Protein AF-A0A536JFW9-F1 (afdb_monomer)

Solvent-accessible surface area (backbone atoms only — not comparable to full-atom values): 16152 Å² total; per-residue (Å²): 141,83,87,79,83,79,73,61,64,68,61,55,52,50,52,51,51,51,50,51,54,50,51,52,51,47,61,71,69,44,82,72,84,76,75,68,72,80,69,74,83,78,78,82,68,86,78,85,84,80,80,92,70,79,92,68,66,72,73,49,48,52,31,57,68,47,60,55,71,34,49,63,49,39,33,41,30,68,80,42,79,42,70,70,58,92,69,77,47,60,51,75,51,62,77,64,93,73,63,66,48,51,85,77,63,58,44,64,48,86,63,26,33,25,33,82,71,82,54,68,45,83,40,56,29,62,40,60,45,92,82,44,69,75,81,59,82,70,49,75,50,72,39,53,36,40,41,36,29,58,37,78,39,62,5,50,49,62,37,47,74,54,56,41,31,40,38,42,95,53,92,38,30,33,34,38,74,83,73,35,40,27,33,88,39,56,41,45,54,77,43,58,36,37,37,33,17,43,38,66,58,79,46,71,69,57,50,63,64,52,77,76,76,75,79,62,51,82,69,59,52,56,67,63,61,60,80,54,47,54,75,66,55,53,49,51,53,51,65,58,32,64,85,41,88,48,71,52,51,29,53,50,39,47,50,53,49,47,64,75,74,51,81,92,68,96,81,71,136

Secondary structure (DSSP, 8-state):
--------HHHHHHHHHHHHHHHHHHHHHS----------------------S----TT--SSEEEE-TTS-EEEEETT------SS--EEEEESS----B-----EEETTEEE-----EEEE-SEE-GGGSPPPPTTEEEEEEEEEEE-S-B-SEE-BPSSEEEEE-SSS-EEEETTS-EE-SSPBPTT-EEEEEEEEE---HHHHHH--------TTTTGGG-GGGS-HHHHHHHHHHTTT-SSHHHHHHHHHHHHHHH----S---

Mean predicted aligned error: 13.7 Å

Sequence (269 aa):
MEAGVRVPARALTLMLAAGILGGVGWFVAVPQPTAIPISPLVISLPNFSSFKGDLESPALPLVQLTGDPTGATTSVDLHFRGRLGDAPVMYVRTGAPAYWRGLVFDQYRDGVWTATNHDYREMQPFVPPRFLPPAPPHNLGTFVQTFRVLRPLPGVINAAYPIESLYAPVTALREDAYGTFHTPGPLRPGQTYSVVSYLPDLSPESLRADEGNLSLSDYEREYLDSQALSARGRRLAADITNEATNPFDSVMALTSYLQANYRYTLDLP

Foldseek 3Di:
DDDDDDDPVVVVVVVVVCVVVVVVVCVVPDPDPPPPPPPPPPPPDDDPPDDDDDPDQLCPDCFDFDDDQFLQTFKGAQVRGDDHDPDDFKDKDKPDDAFFDWDDFQDDADRMTGNPFFDKDKAALKDAQVVFDDADPQWPFKMKMKMAGAAKARQWRTDGPPFRIWHFPAGIWMQTPVRTITGPGIDHHGGMIMTMHIHHPPDPVVVVPPPCPCPDDPSNVSSVPCVSPDPVVVVVLCVQCVPPPDPSSSVVSVVVCCVVPDDDDSDDD

Nearest PDB structures (foldseek):
  3qsq-assembly1_A  TM=2.278E-01  e=1.297E-02  Human astrovirus 8
  5w1n-assembly2_B  TM=2.694E-01  e=6.157E-01  Human astrovirus 2
  3ih6-assembly1_E  TM=2.547E-01  e=7.182E+00  Bordetella pertussis
  3ivl-assembly1_B  TM=2.456E-01  e=6.389E+00  Bordetella parapertussis

Radius of gyration: 28.12 Å; Cα contacts (8 Å, |Δi|>4): 380; chains: 1; bounding box: 63×73×88 Å

pLDDT: mean 79.36, std 19.64, range [27.91, 98.5]

Structure (mmCIF, N/CA/C/O backbone):
data_AF-A0A536JFW9-F1
#
_entry.id   AF-A0A536JFW9-F1
#
loop_
_atom_site.group_PDB
_atom_site.id
_atom_site.type_symbol
_atom_site.label_atom_id
_atom_site.label_alt_id
_atom_site.label_comp_id
_atom_site.label_asym_id
_atom_site.label_entity_id
_atom_site.label_seq_id
_atom_site.pdbx_PDB_ins_code
_atom_site.Cartn_x
_atom_site.Cartn_y
_atom_site.Cartn_z
_atom_site.occupancy
_atom_site.B_iso_or_equiv
_atom_site.auth_seq_id
_atom_site.auth_comp_id
_atom_site.auth_asym_id
_atom_site.auth_atom_id
_atom_site.pdbx_PDB_model_num
ATOM 1 N N . MET A 1 1 ? 13.451 41.213 -63.179 1.00 40.19 1 MET A N 1
ATOM 2 C CA . MET A 1 1 ? 14.835 40.704 -63.280 1.00 40.19 1 MET A CA 1
ATOM 3 C C . MET A 1 1 ? 14.995 39.634 -62.214 1.00 40.19 1 MET A C 1
ATOM 5 O O . MET A 1 1 ? 15.185 39.985 -61.061 1.00 40.19 1 MET A O 1
ATOM 9 N N . GLU A 1 2 ? 14.838 38.358 -62.562 1.00 43.78 2 GLU A N 1
ATOM 10 C CA . GLU A 1 2 ? 15.150 37.245 -61.655 1.00 43.78 2 GLU A CA 1
ATOM 11 C C . GLU A 1 2 ? 16.454 36.593 -62.117 1.00 43.78 2 GLU A C 1
ATOM 13 O O . GLU A 1 2 ? 16.549 36.078 -63.231 1.00 43.78 2 GLU A O 1
ATOM 18 N N . ALA A 1 3 ? 17.481 36.669 -61.273 1.00 47.16 3 ALA A N 1
ATOM 19 C CA . ALA A 1 3 ? 18.759 36.010 -61.493 1.00 47.16 3 ALA A CA 1
ATOM 20 C C . ALA A 1 3 ? 18.688 34.588 -60.916 1.00 47.16 3 ALA A C 1
ATOM 22 O O . ALA A 1 3 ? 18.879 34.377 -59.721 1.00 47.16 3 ALA A O 1
ATOM 23 N N . GLY A 1 4 ? 18.392 33.604 -61.767 1.00 52.00 4 GLY A N 1
ATOM 24 C CA . GLY A 1 4 ? 18.453 32.191 -61.398 1.00 52.00 4 GLY A CA 1
ATOM 25 C C . GLY A 1 4 ? 19.903 31.715 -61.298 1.00 52.00 4 GLY A C 1
ATOM 26 O O . GLY A 1 4 ? 20.575 31.539 -62.316 1.00 52.00 4 GLY A O 1
ATOM 27 N N . VAL A 1 5 ? 20.392 31.491 -60.077 1.00 60.56 5 VAL A N 1
ATOM 28 C CA . VAL A 1 5 ? 21.707 30.886 -59.826 1.00 60.56 5 VAL A CA 1
ATOM 29 C C . VAL A 1 5 ? 21.676 29.424 -60.286 1.00 60.56 5 VAL A C 1
ATOM 31 O O . VAL A 1 5 ? 21.077 28.565 -59.643 1.00 60.56 5 VAL A O 1
ATOM 34 N N . ARG A 1 6 ? 22.325 29.120 -61.416 1.00 62.84 6 ARG A N 1
ATOM 35 C CA . ARG A 1 6 ? 22.569 27.738 -61.858 1.00 62.84 6 ARG A CA 1
ATOM 36 C C . ARG A 1 6 ? 23.763 27.173 -61.098 1.00 62.84 6 ARG A C 1
ATOM 38 O O . ARG A 1 6 ? 24.908 27.388 -61.486 1.00 62.84 6 ARG A O 1
ATOM 45 N N . VAL A 1 7 ? 23.498 26.433 -60.027 1.00 63.66 7 VAL A N 1
ATOM 46 C CA . VAL A 1 7 ? 24.537 25.651 -59.349 1.00 63.66 7 VAL A CA 1
ATOM 47 C C . VAL A 1 7 ? 24.866 24.425 -60.215 1.00 63.66 7 VAL A C 1
ATOM 49 O O . VAL A 1 7 ? 23.948 23.709 -60.627 1.00 63.66 7 VAL A O 1
ATOM 52 N N . PRO A 1 8 ? 26.144 24.155 -60.537 1.00 76.81 8 PRO A N 1
ATOM 53 C CA . PRO A 1 8 ? 26.509 23.014 -61.366 1.00 76.81 8 PRO A CA 1
ATOM 54 C C . PRO A 1 8 ? 26.221 21.706 -60.617 1.00 76.81 8 PRO A C 1
ATOM 56 O O . PRO A 1 8 ? 26.913 21.363 -59.660 1.00 76.81 8 PRO A O 1
ATOM 59 N N . ALA A 1 9 ? 25.215 20.955 -61.080 1.00 71.56 9 ALA A N 1
ATOM 60 C CA . ALA A 1 9 ? 24.728 19.726 -60.443 1.00 71.56 9 ALA A CA 1
ATOM 61 C C . ALA A 1 9 ? 25.847 18.722 -60.112 1.00 71.56 9 ALA A C 1
ATOM 63 O O . ALA A 1 9 ? 25.819 18.100 -59.056 1.00 71.56 9 ALA A O 1
ATOM 64 N N . ARG A 1 10 ? 26.877 18.637 -60.968 1.00 72.38 10 ARG A N 1
ATOM 65 C CA . ARG A 1 10 ? 28.051 17.774 -60.761 1.00 72.38 10 ARG A CA 1
ATOM 66 C C . ARG A 1 10 ? 28.866 18.148 -59.521 1.00 72.38 10 ARG A C 1
ATOM 68 O O . ARG A 1 10 ? 29.317 17.256 -58.807 1.00 72.38 10 ARG A O 1
ATOM 75 N N . ALA A 1 11 ? 29.037 19.443 -59.251 1.00 74.06 11 ALA A N 1
ATOM 76 C CA . ALA A 1 11 ? 29.759 19.914 -58.070 1.00 74.06 11 ALA A CA 1
ATOM 77 C C . ALA A 1 11 ? 28.970 19.615 -56.789 1.00 74.06 11 ALA A C 1
ATOM 79 O O . ALA A 1 11 ? 29.550 19.188 -55.795 1.00 74.06 11 ALA A O 1
ATOM 80 N N . LEU A 1 12 ? 27.641 19.755 -56.847 1.00 75.38 12 LEU A N 1
ATOM 81 C CA . LEU A 1 12 ? 26.760 19.444 -55.724 1.00 75.38 12 LEU A CA 1
ATOM 82 C C . LEU A 1 12 ? 26.778 17.945 -55.390 1.00 75.38 12 LEU A C 1
ATOM 84 O O . LEU A 1 12 ? 26.923 17.571 -54.229 1.00 75.38 12 LEU A O 1
ATOM 88 N N . THR A 1 13 ? 26.709 17.080 -56.409 1.00 78.12 13 THR A N 1
ATOM 89 C CA . THR A 1 13 ? 26.803 15.623 -56.222 1.00 78.12 13 THR A CA 1
ATOM 90 C C . THR A 1 13 ? 28.163 15.186 -55.693 1.00 78.12 13 THR A C 1
ATOM 92 O O . THR A 1 13 ? 28.222 14.299 -54.848 1.00 78.12 13 THR A O 1
ATOM 95 N N . LEU A 1 14 ? 29.253 15.816 -56.144 1.00 81.00 14 LEU A N 1
ATOM 96 C CA . LEU A 1 14 ? 30.598 15.514 -55.649 1.00 81.00 14 LEU A CA 1
ATOM 97 C C . LEU A 1 14 ? 30.773 15.940 -54.188 1.00 81.00 14 LEU A C 1
ATOM 99 O O . LEU A 1 14 ? 31.323 15.171 -53.405 1.00 81.00 14 LEU A O 1
ATOM 103 N N . MET A 1 15 ? 30.261 17.112 -53.798 1.00 78.56 15 MET A N 1
ATOM 104 C CA . MET A 1 15 ? 30.288 17.548 -52.398 1.00 78.56 15 MET A CA 1
ATOM 105 C C . MET A 1 15 ? 29.466 16.629 -51.489 1.00 78.56 15 MET A C 1
ATOM 107 O O . MET A 1 15 ? 29.940 16.251 -50.421 1.00 78.56 15 MET A O 1
ATOM 111 N N . LEU A 1 16 ? 28.266 16.225 -51.918 1.00 80.06 16 LEU A N 1
ATOM 112 C CA . LEU A 1 16 ? 27.421 15.295 -51.163 1.00 80.06 16 LEU A CA 1
ATOM 113 C C . LEU A 1 16 ? 28.080 13.922 -51.006 1.00 80.06 16 LEU A C 1
ATOM 115 O O . LEU A 1 16 ? 28.130 13.388 -49.900 1.00 80.06 16 LEU A O 1
ATOM 119 N N . ALA A 1 17 ? 28.632 13.372 -52.089 1.00 83.06 17 ALA A N 1
ATOM 120 C CA . ALA A 1 17 ? 29.323 12.088 -52.047 1.00 83.06 17 ALA A CA 1
ATOM 121 C C . ALA A 1 17 ? 30.563 12.139 -51.140 1.00 83.06 17 ALA A C 1
ATOM 123 O O . ALA A 1 17 ? 30.761 11.240 -50.326 1.00 83.06 17 ALA A O 1
ATOM 124 N N . ALA A 1 18 ? 31.359 13.210 -51.227 1.00 84.31 18 ALA A N 1
ATOM 125 C CA . ALA A 1 18 ? 32.522 13.408 -50.366 1.00 84.31 18 ALA A CA 1
ATOM 126 C C . ALA A 1 18 ? 32.131 13.560 -48.887 1.00 84.31 18 ALA A C 1
ATOM 128 O O . ALA A 1 18 ? 32.786 12.982 -48.023 1.00 84.31 18 ALA A O 1
ATOM 129 N N . GLY A 1 19 ? 31.041 14.277 -48.591 1.00 84.12 19 GLY A N 1
ATOM 130 C CA . GLY A 1 19 ? 30.524 14.429 -47.230 1.00 84.12 19 GLY A CA 1
ATOM 131 C C . GLY A 1 19 ? 30.045 13.108 -46.625 1.00 84.12 19 GLY A C 1
ATOM 132 O O . GLY A 1 19 ? 30.384 12.796 -45.485 1.00 84.12 19 GLY A O 1
ATOM 133 N N . ILE A 1 20 ? 29.319 12.296 -47.398 1.00 84.44 20 ILE A N 1
ATOM 134 C CA . ILE A 1 20 ? 28.833 10.983 -46.945 1.00 84.44 20 ILE A CA 1
ATOM 135 C C . ILE A 1 20 ? 30.004 10.024 -46.722 1.00 84.44 20 ILE A C 1
ATOM 137 O O . ILE A 1 20 ? 30.094 9.401 -45.667 1.00 84.44 20 ILE A O 1
ATOM 141 N N . LEU A 1 21 ? 30.927 9.928 -47.683 1.00 85.25 21 LEU A N 1
ATOM 142 C CA . LEU A 1 21 ? 32.091 9.046 -47.572 1.00 85.25 21 LEU A CA 1
ATOM 143 C C . LEU A 1 21 ? 33.017 9.469 -46.425 1.00 85.25 21 LEU A C 1
ATOM 145 O O . LEU A 1 21 ? 33.498 8.613 -45.684 1.00 85.25 21 LEU A O 1
ATOM 149 N N . GLY A 1 22 ? 33.211 10.775 -46.230 1.00 87.31 22 GLY A N 1
ATOM 150 C CA . GLY A 1 22 ? 33.950 11.317 -45.092 1.00 87.31 22 GLY A CA 1
ATOM 151 C C . GLY A 1 22 ? 33.277 11.007 -43.753 1.00 87.31 22 GLY A C 1
ATOM 152 O O . GLY A 1 22 ? 33.947 10.567 -42.822 1.00 87.31 22 GLY A O 1
ATOM 153 N N . GLY A 1 23 ? 31.951 11.159 -43.668 1.00 81.19 23 GLY A N 1
ATOM 154 C CA . GLY A 1 23 ? 31.176 10.844 -42.465 1.00 81.19 23 GLY A CA 1
ATOM 155 C C . GLY A 1 23 ? 31.212 9.359 -42.099 1.00 81.19 23 GLY A C 1
ATOM 156 O O . GLY A 1 23 ? 31.424 9.017 -40.938 1.00 81.19 23 GLY A O 1
ATOM 157 N N . VAL A 1 24 ? 31.080 8.469 -43.089 1.00 81.56 24 VAL A N 1
ATOM 158 C CA . VAL A 1 24 ? 31.186 7.014 -42.883 1.00 81.56 24 VAL A CA 1
ATOM 159 C C . VAL A 1 24 ? 32.606 6.625 -42.470 1.00 81.56 24 VAL A C 1
ATOM 161 O O . VAL A 1 24 ? 32.776 5.860 -41.524 1.00 81.56 24 VAL A O 1
ATOM 164 N N . GLY A 1 25 ? 33.628 7.186 -43.123 1.00 85.69 25 GLY A N 1
ATOM 165 C CA . GLY A 1 25 ? 35.024 6.956 -42.751 1.00 85.69 25 GLY A CA 1
ATOM 166 C C . GLY A 1 25 ? 35.322 7.391 -41.315 1.00 85.69 25 GLY A C 1
ATOM 167 O O . GLY A 1 25 ? 35.941 6.644 -40.561 1.00 85.69 25 GLY A O 1
ATOM 168 N N . TRP A 1 26 ? 34.814 8.557 -40.906 1.00 82.00 26 TRP A N 1
ATOM 169 C CA . TRP A 1 26 ? 34.948 9.058 -39.538 1.00 82.00 26 TRP A CA 1
ATOM 170 C C . TRP A 1 26 ? 34.219 8.172 -38.521 1.00 82.00 26 TRP A C 1
ATOM 172 O O . TRP A 1 26 ? 34.778 7.854 -37.479 1.00 82.00 26 TRP A O 1
ATOM 182 N N . PHE A 1 27 ? 33.008 7.706 -38.833 1.00 78.19 27 PHE A N 1
ATOM 183 C CA . PHE A 1 27 ? 32.244 6.809 -37.960 1.00 78.19 27 PHE A CA 1
ATOM 184 C C . PHE A 1 27 ? 32.944 5.461 -37.725 1.00 78.19 27 PHE A C 1
ATOM 186 O O . PHE A 1 27 ? 32.873 4.914 -36.626 1.00 78.19 27 PHE A O 1
ATOM 193 N N . VAL A 1 28 ? 33.635 4.933 -38.738 1.00 80.75 28 VAL A N 1
ATOM 194 C CA . VAL A 1 28 ? 34.402 3.682 -38.625 1.00 80.75 28 VAL A CA 1
ATOM 195 C C . VAL A 1 28 ? 35.736 3.895 -37.901 1.00 80.75 28 VAL A C 1
ATOM 197 O O . VAL A 1 28 ? 36.167 3.025 -37.149 1.00 80.75 28 VAL A O 1
ATOM 200 N N . ALA A 1 29 ? 36.396 5.035 -38.121 1.00 82.06 29 ALA A N 1
ATOM 201 C CA . ALA A 1 29 ? 37.710 5.325 -37.547 1.00 82.06 29 ALA A CA 1
ATOM 202 C C . ALA A 1 29 ? 37.650 5.821 -36.093 1.00 82.06 29 ALA A C 1
ATOM 204 O O . ALA A 1 29 ? 38.601 5.612 -35.339 1.00 82.06 29 ALA A O 1
ATOM 205 N N . VAL A 1 30 ? 36.559 6.480 -35.688 1.00 77.88 30 VAL A N 1
ATOM 206 C CA . VAL A 1 30 ? 36.368 6.909 -34.301 1.00 77.88 30 VAL A CA 1
ATOM 207 C C . VAL A 1 30 ? 35.933 5.706 -33.461 1.00 77.88 30 VAL A C 1
ATOM 209 O O . VAL A 1 30 ? 34.921 5.079 -33.783 1.00 77.88 30 VAL A O 1
ATOM 212 N N . PRO A 1 31 ? 36.651 5.388 -32.365 1.00 68.38 31 PRO A N 1
ATOM 213 C CA . PRO A 1 31 ? 36.230 4.363 -31.424 1.00 68.38 31 PRO A CA 1
ATOM 214 C C . PRO A 1 31 ? 34.819 4.683 -30.938 1.00 68.38 31 PRO A C 1
ATOM 216 O O . PRO A 1 31 ? 34.590 5.701 -30.282 1.00 68.38 31 PRO A O 1
ATOM 219 N N . GLN A 1 32 ? 33.862 3.827 -31.286 1.00 70.38 32 GLN A N 1
ATOM 220 C CA . GLN A 1 32 ? 32.503 3.954 -30.784 1.00 70.38 32 GLN A CA 1
ATOM 221 C C . GLN A 1 32 ? 32.560 3.838 -29.256 1.00 70.38 32 GLN A C 1
ATOM 223 O O . GLN A 1 32 ? 33.232 2.927 -28.756 1.00 70.38 32 GLN A O 1
ATOM 228 N N . PRO A 1 33 ? 31.893 4.725 -28.497 1.00 52.88 33 PRO A N 1
ATOM 229 C CA . PRO A 1 33 ? 31.773 4.549 -27.064 1.00 52.88 33 PRO A CA 1
ATOM 230 C C . PRO A 1 33 ? 31.043 3.230 -26.828 1.00 52.88 33 PRO A C 1
ATOM 232 O O . PRO A 1 33 ? 29.826 3.123 -26.973 1.00 52.88 33 PRO A O 1
ATOM 235 N N . THR A 1 34 ? 31.805 2.199 -26.474 1.00 54.19 34 THR A N 1
ATOM 236 C CA . THR A 1 34 ? 31.256 1.015 -25.838 1.00 54.19 34 THR A CA 1
ATOM 237 C C . THR A 1 34 ? 30.831 1.489 -24.462 1.00 54.19 34 THR A C 1
ATOM 239 O O . THR A 1 34 ? 31.603 1.507 -23.508 1.00 54.19 34 THR A O 1
ATOM 242 N N . ALA A 1 35 ? 29.591 1.963 -24.363 1.00 42.00 35 ALA A N 1
ATOM 243 C CA . ALA A 1 35 ? 28.912 1.984 -23.089 1.00 42.00 35 ALA A CA 1
ATOM 244 C C . ALA A 1 35 ? 28.832 0.518 -22.664 1.00 42.00 35 ALA A C 1
ATOM 246 O O . ALA A 1 35 ? 27.893 -0.190 -23.008 1.00 42.00 35 ALA A O 1
ATOM 247 N N . ILE A 1 36 ? 29.874 0.029 -21.992 1.00 47.94 36 ILE A N 1
ATOM 248 C CA . ILE A 1 36 ? 29.749 -1.124 -21.124 1.00 47.94 36 ILE A CA 1
ATOM 249 C C . ILE A 1 36 ? 28.716 -0.639 -20.111 1.00 47.94 36 ILE A C 1
ATOM 251 O O . ILE A 1 36 ? 29.032 0.289 -19.358 1.00 47.94 36 ILE A O 1
ATOM 255 N N . PRO A 1 37 ? 27.466 -1.141 -20.129 1.00 42.44 37 PRO A N 1
ATOM 256 C CA . PRO A 1 37 ? 26.552 -0.814 -19.056 1.00 42.44 37 PRO A CA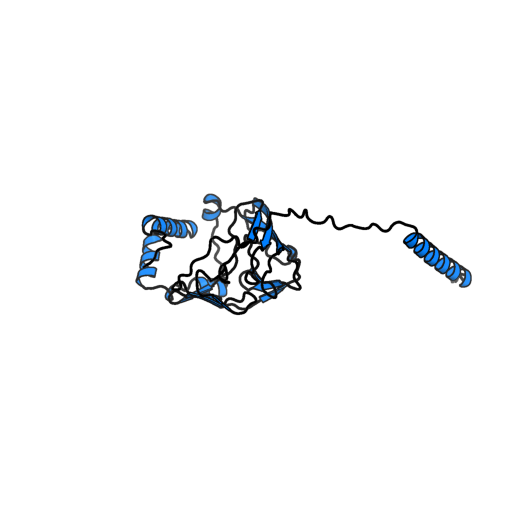 1
ATOM 257 C C . PRO A 1 37 ? 27.291 -1.210 -17.787 1.00 42.44 37 PRO A C 1
ATOM 259 O O . PRO A 1 37 ? 27.736 -2.356 -17.668 1.00 42.44 37 PRO A O 1
ATOM 262 N N . ILE A 1 38 ? 27.521 -0.238 -16.902 1.00 41.91 38 ILE A N 1
ATOM 263 C CA . ILE A 1 38 ? 28.103 -0.487 -15.589 1.00 41.91 38 ILE A CA 1
ATOM 264 C C . ILE A 1 38 ? 27.191 -1.549 -14.992 1.00 41.91 38 ILE A C 1
ATOM 266 O O . ILE A 1 38 ? 26.035 -1.272 -14.669 1.00 41.91 38 ILE A O 1
ATOM 270 N N . SER A 1 39 ? 27.661 -2.796 -14.997 1.00 37.38 39 SER A N 1
ATOM 271 C CA . SER A 1 39 ? 26.859 -3.910 -14.525 1.00 37.38 39 SER A CA 1
ATOM 272 C C . SER A 1 39 ? 26.519 -3.574 -13.079 1.00 37.38 39 SER A C 1
ATOM 274 O O . SER A 1 39 ? 27.430 -3.183 -12.339 1.00 37.38 39 SER A O 1
ATOM 276 N N . PRO A 1 40 ? 25.241 -3.639 -12.667 1.00 38.50 40 PRO A N 1
ATOM 277 C CA . PRO A 1 40 ? 24.913 -3.408 -11.273 1.00 38.50 40 PRO A CA 1
ATOM 278 C C . PRO A 1 40 ? 25.777 -4.364 -10.459 1.00 38.50 40 PRO A C 1
ATOM 280 O O . PRO A 1 40 ? 25.861 -5.543 -10.799 1.00 38.50 40 PRO A O 1
ATOM 283 N N . LEU A 1 41 ? 26.472 -3.835 -9.451 1.00 36.19 41 LEU A N 1
ATOM 284 C CA . LEU A 1 41 ? 27.317 -4.591 -8.533 1.00 36.19 41 LEU A CA 1
ATOM 285 C C . LEU A 1 41 ? 26.611 -5.904 -8.153 1.00 36.19 41 LEU A C 1
ATOM 287 O O . LEU A 1 41 ? 25.666 -5.903 -7.362 1.00 36.19 41 LEU A O 1
ATOM 291 N N . VAL A 1 42 ? 27.046 -7.019 -8.745 1.00 33.66 42 VAL A N 1
ATOM 292 C CA . VAL A 1 42 ? 26.522 -8.345 -8.422 1.00 33.66 42 VAL A CA 1
ATOM 293 C C . VAL A 1 42 ? 27.206 -8.764 -7.133 1.00 33.66 42 VAL A C 1
ATOM 295 O O . VAL A 1 42 ? 28.290 -9.342 -7.138 1.00 33.66 42 VAL A O 1
ATOM 298 N N . ILE A 1 43 ? 26.581 -8.438 -6.004 1.00 37.84 43 ILE A N 1
ATOM 299 C CA . ILE A 1 43 ? 26.941 -9.050 -4.729 1.00 37.84 43 ILE A CA 1
ATOM 300 C C . ILE A 1 43 ? 26.454 -10.498 -4.805 1.00 37.84 43 ILE A C 1
ATOM 302 O O . ILE A 1 43 ? 25.270 -10.787 -4.634 1.00 37.84 43 ILE A O 1
ATOM 306 N N . SER A 1 44 ? 27.371 -11.408 -5.122 1.00 30.88 44 SER A N 1
ATOM 307 C CA . SER A 1 44 ? 27.167 -12.844 -4.962 1.00 30.88 44 SER A CA 1
ATOM 308 C C . SER A 1 44 ? 27.073 -13.131 -3.461 1.00 30.88 44 SER A C 1
ATOM 310 O O . SER A 1 44 ? 28.090 -13.260 -2.778 1.00 30.88 44 SER A O 1
ATOM 312 N N . LEU A 1 45 ? 25.851 -13.191 -2.934 1.00 34.91 45 LEU A N 1
ATOM 313 C CA . LEU A 1 45 ? 25.600 -13.772 -1.620 1.00 34.91 45 LEU A CA 1
ATOM 314 C C . LEU A 1 45 ? 25.743 -15.301 -1.729 1.00 34.91 45 LEU A C 1
ATOM 316 O O . LEU A 1 45 ? 25.341 -15.868 -2.749 1.00 34.91 45 LEU A O 1
ATOM 320 N N . PRO A 1 46 ? 26.324 -15.972 -0.720 1.00 30.70 46 PRO A N 1
ATOM 321 C CA . PRO A 1 46 ? 26.540 -17.412 -0.751 1.00 30.70 46 PRO A CA 1
ATOM 322 C C . PRO A 1 46 ? 25.220 -18.153 -0.987 1.00 30.70 46 PRO A C 1
ATOM 324 O O . PRO A 1 46 ? 24.221 -17.933 -0.304 1.00 30.70 46 PRO A O 1
ATOM 327 N N . ASN A 1 47 ? 25.229 -19.024 -1.994 1.00 33.47 47 ASN A N 1
ATOM 328 C CA . ASN A 1 47 ? 24.087 -19.834 -2.377 1.00 33.47 47 ASN A CA 1
ATOM 329 C C . ASN A 1 47 ? 23.971 -20.996 -1.379 1.00 33.47 47 ASN A C 1
ATOM 331 O O . ASN A 1 47 ? 24.751 -21.946 -1.436 1.00 33.47 47 ASN A O 1
ATOM 335 N N . PHE A 1 48 ? 23.026 -20.928 -0.442 1.00 35.12 48 PHE A N 1
ATOM 336 C CA . PHE A 1 48 ? 22.728 -22.041 0.463 1.00 35.12 48 PHE A CA 1
ATOM 337 C C . PHE A 1 48 ? 21.874 -23.089 -0.265 1.00 35.12 48 PHE A C 1
ATOM 339 O O . PHE A 1 48 ? 20.688 -23.257 0.007 1.00 35.12 48 PHE A O 1
ATOM 346 N N . SER A 1 49 ? 22.460 -23.793 -1.235 1.00 42.34 49 SER A N 1
ATOM 347 C CA . SER A 1 49 ? 21.810 -24.922 -1.904 1.00 42.34 49 SER A CA 1
ATOM 348 C C . SER A 1 49 ? 22.138 -26.224 -1.174 1.00 42.34 49 SER A C 1
ATOM 350 O O . SER A 1 49 ? 23.045 -26.960 -1.553 1.00 42.34 49 SER A O 1
ATOM 352 N N . SER A 1 50 ? 21.396 -26.498 -0.105 1.00 36.75 50 SER A N 1
ATOM 353 C CA . SER A 1 50 ? 21.298 -27.829 0.498 1.00 36.75 50 SER A CA 1
ATOM 354 C C . SER A 1 50 ? 19.983 -27.923 1.271 1.00 36.75 50 SER A C 1
ATOM 356 O O . SER A 1 50 ? 19.965 -27.855 2.498 1.00 36.75 50 SER A O 1
ATOM 358 N N . PHE A 1 51 ? 18.870 -28.069 0.552 1.00 38.81 51 PHE A N 1
ATOM 359 C CA . PHE A 1 51 ? 17.594 -28.452 1.150 1.00 38.81 51 PHE A CA 1
ATOM 360 C C . PHE A 1 51 ? 17.149 -29.787 0.549 1.00 38.81 51 PHE A C 1
ATOM 362 O O . PHE A 1 51 ? 16.881 -29.886 -0.646 1.00 38.81 51 PHE A O 1
ATOM 369 N N . LYS A 1 52 ? 17.139 -30.824 1.391 1.00 36.25 52 LYS A N 1
ATOM 370 C CA . LYS A 1 52 ? 16.450 -32.096 1.162 1.00 36.25 52 LYS A CA 1
ATOM 371 C C . LYS A 1 52 ? 15.154 -32.031 1.967 1.00 36.25 52 LYS A C 1
ATOM 373 O O . LYS A 1 52 ? 15.179 -32.254 3.171 1.00 36.25 52 LYS A O 1
ATOM 378 N N . GLY A 1 53 ? 14.065 -31.685 1.304 1.00 30.09 53 GLY A N 1
ATOM 379 C CA . GLY A 1 53 ? 12.717 -31.627 1.858 1.00 30.09 53 GLY A CA 1
ATOM 380 C C . GLY A 1 53 ? 11.758 -31.306 0.721 1.00 30.09 53 GLY A C 1
ATOM 381 O O . GLY A 1 53 ? 12.151 -30.612 -0.220 1.00 30.09 53 GLY A O 1
ATOM 382 N N . ASP A 1 54 ? 10.562 -31.885 0.761 1.00 27.91 54 ASP A N 1
ATOM 383 C CA . ASP A 1 54 ? 9.554 -31.764 -0.289 1.00 27.91 54 ASP A CA 1
ATOM 384 C C . ASP A 1 54 ? 9.282 -30.301 -0.678 1.00 27.91 54 ASP A C 1
ATOM 386 O O . ASP A 1 54 ? 9.456 -29.375 0.116 1.00 27.91 54 ASP A O 1
ATOM 390 N N . LEU A 1 55 ? 8.900 -30.099 -1.943 1.00 29.78 55 LEU A N 1
ATOM 391 C CA . LEU A 1 55 ? 8.539 -28.811 -2.543 1.00 29.78 55 LEU A CA 1
ATOM 392 C C . LEU A 1 55 ? 7.303 -28.213 -1.849 1.00 29.78 55 LEU A C 1
ATOM 394 O O . LEU A 1 55 ? 6.204 -28.218 -2.395 1.00 29.78 55 LEU A O 1
ATOM 398 N N . GLU A 1 56 ? 7.478 -27.652 -0.658 1.00 30.84 56 GLU A N 1
ATOM 399 C CA . GLU A 1 56 ? 6.510 -26.728 -0.084 1.00 30.84 56 GLU A CA 1
ATOM 400 C C . GLU A 1 56 ? 6.704 -25.353 -0.731 1.00 30.84 56 GLU A C 1
ATOM 402 O O . GLU A 1 56 ? 7.786 -24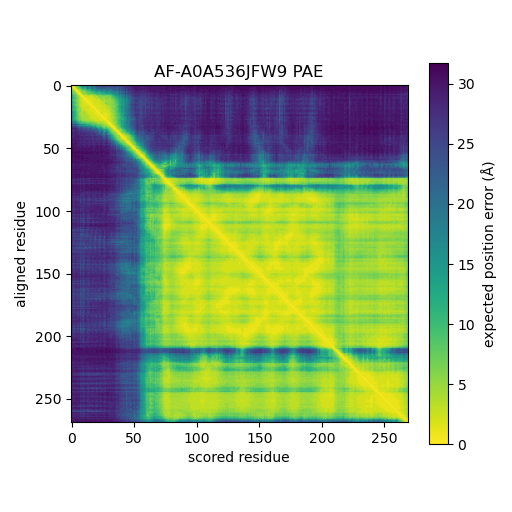.749 -0.705 1.00 30.84 56 GLU A O 1
ATOM 407 N N . SER A 1 57 ? 5.637 -24.861 -1.367 1.00 34.44 57 SER A N 1
ATOM 408 C CA . SER A 1 57 ? 5.571 -23.482 -1.835 1.00 34.44 57 SER A CA 1
ATOM 409 C C . SER A 1 57 ? 5.740 -22.570 -0.613 1.00 34.44 57 SER A C 1
ATOM 411 O O . SER A 1 57 ? 4.898 -22.607 0.282 1.00 34.44 57 SER A O 1
ATOM 413 N N . PRO A 1 58 ? 6.792 -21.735 -0.537 1.00 34.38 58 PRO A N 1
ATOM 414 C CA . PRO A 1 58 ? 7.062 -20.886 0.631 1.00 34.38 58 PRO A CA 1
ATOM 415 C C . PRO A 1 58 ? 6.006 -19.783 0.819 1.00 34.38 58 PRO A C 1
ATOM 417 O O . PRO A 1 58 ? 6.076 -19.016 1.772 1.00 34.38 58 PRO A O 1
ATOM 420 N N . ALA A 1 59 ? 5.051 -19.694 -0.110 1.00 36.22 59 ALA A N 1
ATOM 421 C CA . ALA A 1 59 ? 3.945 -18.756 -0.135 1.00 36.22 59 ALA A CA 1
ATOM 422 C C . ALA A 1 59 ? 2.595 -19.495 -0.221 1.00 36.22 59 ALA A C 1
ATOM 424 O O . ALA A 1 59 ? 1.709 -19.075 -0.964 1.00 36.22 59 ALA A O 1
ATOM 425 N N . LEU A 1 60 ? 2.425 -20.613 0.501 1.00 39.03 60 LEU A N 1
ATOM 426 C CA . LEU A 1 60 ? 1.069 -21.050 0.845 1.00 39.03 60 LEU A CA 1
ATOM 427 C C . LEU A 1 60 ? 0.439 -19.921 1.665 1.00 39.03 60 LEU A C 1
ATOM 429 O O . LEU A 1 60 ? 1.027 -19.488 2.660 1.00 39.03 60 LEU A O 1
ATOM 433 N N . PRO A 1 61 ? -0.673 -19.346 1.201 1.00 45.25 61 PRO A N 1
ATOM 434 C CA . PRO A 1 61 ? -1.015 -18.018 1.645 1.00 45.25 61 PRO A CA 1
ATOM 435 C C . PRO A 1 61 ? -1.566 -18.092 3.073 1.00 45.25 61 PRO A C 1
ATOM 437 O O . PRO A 1 61 ? -2.295 -19.016 3.430 1.00 45.25 61 PRO A O 1
ATOM 440 N N . LEU A 1 62 ? -1.208 -17.104 3.903 1.00 41.84 62 LEU A N 1
ATOM 441 C CA . LEU A 1 62 ? -1.769 -16.898 5.250 1.00 41.84 62 LEU A CA 1
ATOM 442 C C . LEU A 1 62 ? -3.312 -16.924 5.227 1.00 41.84 62 LEU A C 1
ATOM 444 O O . LEU A 1 62 ? -3.946 -17.234 6.228 1.00 41.84 62 LEU A O 1
ATOM 448 N N . VAL A 1 63 ? -3.877 -16.638 4.053 1.00 45.69 63 VAL A N 1
ATOM 449 C CA . VAL A 1 63 ? -5.289 -16.570 3.713 1.00 45.69 63 VAL A CA 1
ATOM 450 C C . VAL A 1 63 ? -5.517 -17.218 2.340 1.00 45.69 63 VAL A C 1
ATOM 452 O O . VAL A 1 63 ? -4.690 -17.036 1.462 1.00 45.69 63 VAL A O 1
ATOM 455 N N . GLN A 1 64 ? -6.632 -17.905 2.084 1.00 46.53 64 GLN A N 1
ATOM 456 C CA . GLN A 1 64 ? -6.954 -18.374 0.733 1.00 46.53 64 GLN A CA 1
ATOM 457 C C . GLN A 1 64 ? -7.133 -17.186 -0.229 1.00 46.53 64 GLN A C 1
ATOM 459 O O . GLN A 1 64 ? -8.112 -16.447 -0.144 1.00 46.53 64 GLN A O 1
ATOM 464 N N . LEU A 1 65 ? -6.174 -17.023 -1.145 1.00 50.25 65 LEU A N 1
ATOM 465 C CA . LEU A 1 65 ? -6.255 -16.094 -2.269 1.00 50.25 65 LEU A CA 1
ATOM 466 C C . LEU A 1 65 ? -6.830 -16.840 -3.473 1.00 50.25 65 LEU A C 1
ATOM 468 O O . LEU A 1 65 ? -6.273 -17.856 -3.892 1.00 50.25 65 LEU A O 1
ATOM 472 N N . THR A 1 66 ? -7.927 -16.340 -4.037 1.00 48.06 66 THR A N 1
ATOM 473 C CA . THR A 1 66 ? -8.479 -16.851 -5.304 1.00 48.06 66 THR A CA 1
ATOM 474 C C . THR A 1 66 ? -8.162 -15.843 -6.402 1.00 48.06 66 THR A C 1
ATOM 476 O O . THR A 1 66 ? -8.341 -14.653 -6.178 1.00 48.06 66 THR A O 1
ATOM 479 N N . GLY A 1 67 ? -7.642 -16.275 -7.554 1.00 51.34 67 GLY A N 1
ATOM 480 C CA . GLY A 1 67 ? -7.261 -15.371 -8.646 1.00 51.34 67 GLY A CA 1
ATOM 481 C C . GLY A 1 67 ? -6.402 -16.035 -9.715 1.00 51.34 67 GLY A C 1
ATOM 482 O O . GLY A 1 67 ? -5.976 -17.183 -9.563 1.00 51.34 67 GLY A O 1
ATOM 483 N N . ASP A 1 68 ? -6.157 -15.317 -10.809 1.00 52.78 68 ASP A N 1
ATOM 484 C CA . ASP A 1 68 ? -5.296 -15.796 -11.888 1.00 52.78 68 ASP A CA 1
ATOM 485 C C . ASP A 1 68 ? -3.788 -15.659 -11.537 1.00 52.78 68 ASP A C 1
ATOM 487 O O . ASP A 1 68 ? -3.410 -14.955 -10.593 1.00 52.78 68 ASP A O 1
ATOM 491 N N . PRO A 1 69 ? -2.877 -16.315 -12.285 1.00 44.81 69 PRO A N 1
ATOM 492 C CA . PRO A 1 69 ? -1.432 -16.249 -12.037 1.00 44.81 69 PRO A CA 1
ATOM 493 C C . PRO A 1 69 ? -0.806 -14.853 -12.196 1.00 44.81 69 PRO A C 1
ATOM 495 O O . PRO A 1 69 ? 0.388 -14.696 -11.925 1.00 44.81 69 PRO A O 1
ATOM 498 N N . THR A 1 70 ? -1.566 -13.862 -12.674 1.00 49.91 70 THR A N 1
ATOM 499 C CA . THR A 1 70 ? -1.096 -12.485 -12.872 1.00 49.91 70 THR A CA 1
ATOM 500 C C . THR A 1 70 ? -1.198 -11.648 -11.601 1.00 49.91 70 THR A C 1
ATOM 502 O O . THR A 1 70 ? -0.610 -10.576 -11.547 1.00 49.91 70 THR A O 1
ATOM 505 N N . GLY A 1 71 ? -1.847 -12.165 -10.550 1.00 48.44 71 GLY A N 1
ATOM 506 C CA . GLY A 1 71 ? -2.050 -11.425 -9.305 1.00 48.44 71 GLY A CA 1
ATOM 507 C C . GLY A 1 71 ? -3.367 -10.652 -9.263 1.00 48.44 71 GLY A C 1
ATOM 508 O O . GLY A 1 71 ? -3.585 -9.925 -8.298 1.00 48.44 71 GLY A O 1
ATOM 509 N N . ALA A 1 72 ? -4.272 -10.868 -10.229 1.00 51.81 72 ALA A N 1
ATOM 510 C CA . ALA A 1 72 ? -5.669 -10.436 -10.164 1.00 51.81 72 ALA A CA 1
ATOM 511 C C . ALA A 1 72 ? -6.438 -11.286 -9.132 1.00 51.81 72 ALA A C 1
ATOM 513 O O . ALA A 1 72 ? -7.342 -12.060 -9.452 1.00 51.81 72 ALA A O 1
ATOM 514 N N . THR A 1 73 ? -5.993 -11.224 -7.877 1.00 57.25 73 THR A N 1
ATOM 515 C CA . THR A 1 73 ? -6.637 -11.874 -6.742 1.00 57.25 73 THR A CA 1
ATOM 516 C C . THR A 1 73 ? -7.981 -11.219 -6.498 1.00 57.25 73 THR A C 1
ATOM 518 O O . THR A 1 73 ? -8.054 -10.010 -6.307 1.00 57.25 73 THR A O 1
ATOM 521 N N . THR A 1 74 ? -9.037 -12.017 -6.471 1.00 71.50 74 THR A N 1
ATOM 522 C CA . THR A 1 74 ? -10.402 -11.538 -6.293 1.00 71.50 74 THR A CA 1
ATOM 523 C C . THR A 1 74 ? -10.807 -11.502 -4.827 1.00 71.50 74 THR A C 1
ATOM 525 O O . THR A 1 74 ? -11.693 -10.732 -4.493 1.00 71.50 74 THR A O 1
ATOM 528 N N . SER A 1 75 ? -10.191 -12.289 -3.932 1.00 77.50 75 SER A N 1
ATOM 529 C CA . SER A 1 75 ? -10.575 -12.302 -2.511 1.00 77.50 75 SER A CA 1
ATOM 530 C C . SER A 1 75 ? -9.520 -12.860 -1.550 1.00 77.50 75 SER A C 1
ATOM 532 O O . SER A 1 75 ? -8.586 -13.550 -1.961 1.00 77.50 75 SER A O 1
ATOM 534 N N . VAL A 1 76 ? -9.699 -12.553 -0.262 1.00 80.88 76 VAL A N 1
ATOM 535 C CA . VAL A 1 76 ? -8.896 -12.972 0.890 1.00 80.88 76 VAL A CA 1
ATOM 536 C C . VAL A 1 76 ? -9.860 -13.374 2.032 1.00 80.88 76 VAL A C 1
ATOM 538 O O . VAL A 1 76 ? -10.552 -12.540 2.615 1.00 80.88 76 VAL A O 1
ATOM 541 N N . ASP A 1 77 ? -9.964 -14.677 2.317 1.00 81.31 77 ASP A N 1
ATOM 542 C CA . ASP A 1 77 ? -10.804 -15.241 3.393 1.00 81.31 77 ASP A CA 1
ATOM 543 C C . ASP A 1 77 ? -10.091 -15.311 4.759 1.00 81.31 77 ASP A C 1
ATOM 545 O O . ASP A 1 77 ? -9.244 -16.172 5.009 1.00 81.31 77 ASP A O 1
ATOM 549 N N . LEU A 1 78 ? -10.478 -14.445 5.694 1.00 79.31 78 LEU A N 1
ATOM 550 C CA . LEU A 1 78 ? -9.859 -14.364 7.017 1.00 79.31 78 LEU A CA 1
ATOM 551 C C . LEU A 1 78 ? -10.141 -15.578 7.917 1.00 79.31 78 LEU A C 1
ATOM 553 O O . LEU A 1 78 ? -9.545 -15.669 8.994 1.00 79.31 78 LEU A O 1
ATOM 557 N N . HIS A 1 79 ? -11.025 -16.500 7.526 1.00 76.56 79 HIS A N 1
ATOM 558 C CA . HIS A 1 79 ? -11.198 -17.777 8.218 1.00 76.56 79 HIS A CA 1
ATOM 559 C C . HIS A 1 79 ? -10.061 -18.750 7.927 1.00 76.56 79 HIS A C 1
ATOM 561 O O . HIS A 1 79 ? -9.749 -19.587 8.776 1.00 76.56 79 HIS A O 1
ATOM 567 N N . PHE A 1 80 ? -9.430 -18.641 6.755 1.00 69.00 80 PHE A N 1
ATOM 568 C CA . PHE A 1 80 ? -8.287 -19.470 6.415 1.00 69.00 80 PHE A CA 1
ATOM 569 C C . PHE A 1 80 ? -7.061 -19.023 7.214 1.00 69.00 80 PHE A C 1
ATOM 571 O O . PHE A 1 80 ? -6.762 -17.834 7.323 1.00 69.00 80 PHE A O 1
ATOM 578 N N . ARG A 1 81 ? -6.353 -19.997 7.791 1.00 65.38 81 ARG A N 1
ATOM 579 C CA . ARG A 1 81 ? -5.207 -19.781 8.681 1.00 65.38 81 ARG A CA 1
ATOM 580 C C . ARG A 1 81 ? -3.995 -20.531 8.140 1.00 65.38 81 ARG A C 1
ATOM 582 O O . ARG A 1 81 ? -3.661 -21.619 8.604 1.00 65.38 81 ARG A O 1
ATOM 589 N N . GLY A 1 82 ? -3.357 -19.966 7.122 1.00 62.41 82 GLY A N 1
ATOM 590 C CA . GLY A 1 82 ? -2.081 -20.481 6.630 1.00 62.41 82 GLY A CA 1
ATOM 591 C C . GLY A 1 82 ? -0.950 -20.236 7.631 1.00 62.41 82 GLY A C 1
ATOM 592 O O . GLY A 1 82 ? -1.064 -19.415 8.540 1.00 62.41 82 GLY A O 1
ATOM 593 N N . ARG A 1 83 ? 0.177 -20.923 7.450 1.00 64.69 83 ARG A N 1
ATOM 594 C CA . ARG A 1 83 ? 1.440 -20.593 8.120 1.00 64.69 83 ARG A CA 1
ATOM 595 C C . ARG A 1 83 ? 2.466 -20.248 7.055 1.00 64.69 83 ARG A C 1
ATOM 597 O O . ARG A 1 83 ? 2.666 -21.018 6.120 1.00 64.69 83 ARG A O 1
ATOM 604 N N . LEU A 1 84 ? 3.092 -19.086 7.197 1.00 67.50 84 LEU A N 1
ATOM 605 C CA . LEU A 1 84 ? 4.241 -18.719 6.378 1.00 67.50 84 LEU A CA 1
ATOM 606 C C . LEU A 1 84 ? 5.480 -19.424 6.936 1.00 67.50 84 LEU A C 1
ATOM 608 O O . LEU A 1 84 ? 5.614 -19.574 8.149 1.00 67.50 84 LEU A O 1
ATOM 612 N N . GLY A 1 85 ? 6.372 -19.863 6.052 1.00 72.81 85 GLY A N 1
ATOM 613 C CA . GLY A 1 85 ? 7.684 -20.357 6.459 1.00 72.81 85 GLY A CA 1
ATOM 614 C C . GLY A 1 85 ? 8.670 -19.211 6.700 1.00 72.81 85 GLY A C 1
ATOM 615 O O . GLY A 1 85 ? 8.486 -18.104 6.201 1.00 72.81 85 GLY A O 1
ATOM 616 N N . ASP A 1 86 ? 9.779 -19.508 7.374 1.00 83.25 86 ASP A N 1
ATOM 617 C CA . ASP A 1 86 ? 10.852 -18.536 7.650 1.00 83.25 86 ASP A CA 1
ATOM 618 C C . ASP A 1 86 ? 11.818 -18.338 6.466 1.00 83.25 86 ASP A C 1
ATOM 620 O O . ASP A 1 86 ? 12.858 -17.683 6.573 1.00 83.25 86 ASP A O 1
ATOM 624 N N . ALA A 1 87 ? 11.514 -18.943 5.314 1.00 86.25 87 ALA A N 1
ATOM 625 C CA . ALA A 1 87 ? 12.365 -18.856 4.140 1.00 86.25 87 ALA A CA 1
ATOM 626 C C . ALA A 1 87 ? 12.323 -17.433 3.554 1.00 86.25 87 ALA A C 1
ATOM 628 O O . ALA A 1 87 ? 11.241 -16.925 3.251 1.00 86.25 87 ALA A O 1
ATOM 629 N N . PRO A 1 88 ? 13.478 -16.793 3.306 1.00 89.88 88 PRO A N 1
ATOM 630 C CA . PRO A 1 88 ? 13.496 -15.455 2.737 1.00 89.88 88 PRO A CA 1
ATOM 631 C C . PRO A 1 88 ? 12.919 -15.474 1.313 1.00 89.88 88 PRO A C 1
ATOM 633 O O . PRO A 1 88 ? 13.365 -16.237 0.451 1.00 89.88 88 PRO A O 1
ATOM 636 N N . VAL A 1 89 ? 11.926 -14.618 1.061 1.00 88.69 89 VAL A N 1
ATOM 637 C CA . VAL A 1 89 ? 11.240 -14.513 -0.242 1.00 88.69 89 VAL A CA 1
ATOM 638 C C . VAL A 1 89 ? 11.770 -13.370 -1.110 1.00 88.69 89 VAL A C 1
ATOM 640 O O . VAL A 1 89 ? 11.766 -13.474 -2.338 1.00 88.69 89 VAL A O 1
ATOM 643 N N . MET A 1 90 ? 12.289 -12.307 -0.490 1.00 93.12 90 MET A N 1
ATOM 644 C CA . MET A 1 90 ? 12.901 -11.163 -1.167 1.00 93.12 90 MET A CA 1
ATOM 645 C C . MET A 1 90 ? 13.906 -10.439 -0.263 1.00 93.12 90 MET A C 1
ATOM 647 O O . MET A 1 90 ? 13.776 -10.465 0.959 1.00 93.12 90 MET A O 1
ATOM 651 N N . TYR A 1 91 ? 14.871 -9.747 -0.868 1.00 96.12 91 TYR A N 1
ATOM 652 C CA . TYR A 1 91 ? 15.663 -8.707 -0.207 1.00 96.12 91 TYR A CA 1
ATOM 653 C C . TYR A 1 91 ? 15.193 -7.332 -0.663 1.00 96.12 91 TYR A C 1
ATOM 655 O O . TYR A 1 91 ? 14.974 -7.121 -1.856 1.00 96.12 91 TYR A O 1
ATOM 663 N N . VAL A 1 92 ? 15.098 -6.387 0.270 1.00 96.56 92 VAL A N 1
ATOM 664 C CA . VAL A 1 92 ? 14.713 -5.005 -0.024 1.00 96.56 92 VAL A CA 1
ATOM 665 C C . VAL A 1 92 ? 15.800 -4.068 0.475 1.00 96.56 92 VAL A C 1
ATOM 667 O O . VAL A 1 92 ? 16.146 -4.074 1.655 1.00 96.56 92 VAL A O 1
ATOM 670 N N . ARG A 1 93 ? 16.344 -3.252 -0.428 1.00 97.62 93 ARG A N 1
ATOM 671 C CA . ARG A 1 93 ? 17.194 -2.114 -0.072 1.00 97.62 93 ARG A CA 1
ATOM 672 C C . ARG A 1 93 ? 16.346 -0.854 -0.147 1.00 97.62 93 ARG A C 1
ATOM 674 O O . ARG A 1 93 ? 15.853 -0.536 -1.224 1.00 97.62 93 ARG A O 1
ATOM 681 N N . THR A 1 94 ? 16.199 -0.151 0.969 1.00 96.94 94 THR A N 1
ATOM 682 C CA . THR A 1 94 ? 15.371 1.058 1.076 1.00 96.94 94 THR A CA 1
ATOM 683 C C . THR A 1 94 ? 16.105 2.170 1.819 1.00 96.94 94 THR A C 1
ATOM 685 O O . THR A 1 94 ? 16.951 1.891 2.670 1.00 96.94 94 THR A O 1
ATOM 688 N N . GLY A 1 95 ? 15.793 3.423 1.481 1.00 90.56 95 GLY A N 1
ATOM 689 C CA . GLY A 1 95 ? 16.272 4.611 2.197 1.00 90.56 95 GLY A CA 1
ATOM 690 C C . GLY A 1 95 ? 15.424 5.009 3.411 1.00 90.56 95 GLY A C 1
ATOM 691 O O . GLY A 1 95 ? 15.897 5.782 4.236 1.00 90.56 95 GLY A O 1
ATOM 692 N N . ALA A 1 96 ? 14.202 4.482 3.533 1.00 91.50 96 ALA A N 1
ATOM 693 C CA . ALA A 1 96 ? 13.273 4.794 4.619 1.00 91.50 96 ALA A CA 1
ATOM 694 C C . ALA A 1 96 ? 12.437 3.559 5.013 1.00 91.50 96 ALA A C 1
ATOM 696 O O . ALA A 1 96 ? 12.224 2.671 4.173 1.00 91.50 96 ALA A O 1
ATOM 697 N N . PRO A 1 97 ? 11.969 3.469 6.272 1.00 88.38 97 PRO A N 1
ATOM 698 C CA . PRO A 1 97 ? 11.005 2.452 6.675 1.00 88.38 97 PRO A CA 1
ATOM 699 C C . PRO A 1 97 ? 9.657 2.698 5.988 1.00 88.38 97 PRO A C 1
ATOM 701 O O . PRO A 1 97 ? 9.197 3.834 5.907 1.00 88.38 97 PRO A O 1
ATOM 704 N N . ALA A 1 98 ? 9.020 1.631 5.509 1.00 90.25 98 ALA A N 1
ATOM 705 C CA . ALA A 1 98 ? 7.704 1.702 4.888 1.00 90.25 98 ALA A CA 1
ATOM 706 C C . ALA A 1 98 ? 6.995 0.342 4.909 1.00 90.25 98 ALA A C 1
ATOM 708 O O . ALA A 1 98 ? 7.630 -0.705 5.059 1.00 90.25 98 ALA A O 1
ATOM 709 N N . TYR A 1 99 ? 5.678 0.370 4.715 1.00 91.31 99 TYR A N 1
ATOM 710 C CA . TYR A 1 99 ? 4.888 -0.823 4.425 1.00 91.31 99 TYR A CA 1
ATOM 711 C C . TYR A 1 99 ? 4.961 -1.145 2.931 1.00 91.31 99 TYR A C 1
ATOM 713 O O . TYR A 1 99 ? 4.730 -0.275 2.093 1.00 91.31 99 TYR A O 1
ATOM 721 N N . TRP A 1 100 ? 5.251 -2.402 2.596 1.00 92.94 100 TRP A N 1
ATOM 722 C CA . TRP A 1 100 ? 5.250 -2.884 1.214 1.00 92.94 100 TRP A CA 1
ATOM 723 C C . TRP A 1 100 ? 3.831 -3.303 0.832 1.00 92.94 100 TRP A C 1
ATOM 725 O O . TRP A 1 100 ? 3.422 -4.439 1.067 1.00 92.94 100 TRP A O 1
ATOM 735 N N . ARG A 1 101 ? 3.059 -2.360 0.290 1.00 91.44 101 ARG A N 1
ATOM 736 C CA . ARG A 1 101 ? 1.705 -2.614 -0.202 1.00 91.44 101 ARG A CA 1
ATOM 737 C C . ARG A 1 101 ? 1.783 -3.544 -1.408 1.00 91.44 101 ARG A C 1
ATOM 739 O O . ARG A 1 101 ? 2.564 -3.291 -2.321 1.00 91.44 101 ARG A O 1
ATOM 746 N N . GLY A 1 102 ? 0.975 -4.601 -1.380 1.00 86.38 102 GLY A N 1
ATOM 747 C CA . GLY A 1 102 ? 0.828 -5.563 -2.469 1.00 86.38 102 GLY A CA 1
ATOM 748 C C . GLY A 1 102 ? -0.598 -5.545 -3.000 1.00 86.38 102 GLY A C 1
ATOM 749 O O . GLY A 1 102 ? -0.853 -4.970 -4.043 1.00 86.38 102 GLY A O 1
ATOM 750 N N . LEU A 1 103 ? -1.541 -6.124 -2.261 1.00 85.44 103 LEU A N 1
ATOM 751 C CA . LEU A 1 103 ? -2.936 -6.278 -2.687 1.00 85.44 103 LEU A CA 1
ATOM 752 C C . LEU A 1 103 ? -3.881 -5.383 -1.884 1.00 85.44 103 LEU A C 1
ATOM 754 O O . LEU A 1 103 ? -3.587 -5.034 -0.738 1.00 85.44 103 LEU A O 1
ATOM 758 N N . VAL A 1 104 ? -5.009 -5.024 -2.494 1.00 86.81 104 VAL A N 1
ATOM 759 C CA . VAL A 1 104 ? -6.040 -4.152 -1.922 1.00 86.81 104 VAL A CA 1
ATOM 760 C C . VAL A 1 104 ? -7.397 -4.785 -2.187 1.00 86.81 104 VAL A C 1
ATOM 762 O O . VAL A 1 104 ? -7.616 -5.353 -3.252 1.00 86.81 104 VAL A O 1
ATOM 765 N N . PHE A 1 105 ? -8.288 -4.694 -1.206 1.00 86.88 105 PHE A N 1
ATOM 766 C CA . PHE A 1 105 ? -9.641 -5.231 -1.259 1.00 86.88 105 PHE A CA 1
ATOM 767 C C . PHE A 1 105 ? -10.598 -4.153 -0.754 1.00 86.88 105 PHE A C 1
ATOM 769 O O . PHE A 1 105 ? -10.238 -3.399 0.151 1.00 86.88 105 PHE A O 1
ATOM 776 N N . ASP A 1 106 ? -11.793 -4.079 -1.327 1.00 87.00 106 ASP A N 1
ATOM 777 C CA . ASP A 1 106 ? -12.757 -3.004 -1.076 1.00 87.00 106 ASP A CA 1
ATOM 778 C C . ASP A 1 106 ? -14.046 -3.466 -0.413 1.00 87.00 106 ASP A C 1
ATOM 780 O O . ASP A 1 106 ? -14.640 -2.711 0.354 1.00 87.00 106 ASP A O 1
ATOM 784 N N . GLN A 1 107 ? -14.464 -4.705 -0.659 1.00 87.88 107 GLN A N 1
ATOM 785 C CA . GLN A 1 107 ? -15.717 -5.218 -0.134 1.00 87.88 107 GLN A CA 1
ATOM 786 C C . GLN A 1 107 ? -15.476 -6.298 0.915 1.00 87.88 107 GLN A C 1
ATOM 788 O O . GLN A 1 107 ? -14.911 -7.351 0.627 1.00 87.88 107 GLN A O 1
ATOM 793 N N . TYR A 1 108 ? -15.972 -6.069 2.129 1.00 89.12 108 TYR A N 1
ATOM 794 C CA . TYR A 1 108 ? -16.022 -7.084 3.177 1.00 89.12 108 TYR A CA 1
ATOM 795 C C . TYR A 1 108 ? -17.388 -7.764 3.202 1.00 89.12 108 TYR A C 1
ATOM 797 O O . TYR A 1 108 ? -18.408 -7.082 3.226 1.00 89.12 108 TYR A O 1
ATOM 805 N N . ARG A 1 109 ? -17.429 -9.098 3.257 1.00 88.19 109 ARG A N 1
ATOM 806 C CA . ARG A 1 109 ? -18.631 -9.883 3.575 1.00 88.19 109 ARG A CA 1
ATOM 807 C C . ARG A 1 109 ? -18.232 -11.144 4.324 1.00 88.19 109 ARG A C 1
ATOM 809 O O . ARG A 1 109 ? -17.439 -11.926 3.818 1.00 88.19 109 ARG A O 1
ATOM 816 N N . ASP A 1 110 ? -18.809 -11.334 5.509 1.00 86.38 110 ASP A N 1
ATOM 817 C CA . ASP A 1 110 ? -18.711 -12.576 6.291 1.00 86.38 110 ASP A CA 1
ATOM 818 C C . ASP A 1 110 ? -17.283 -13.145 6.373 1.00 86.38 110 ASP A C 1
ATOM 820 O O . ASP A 1 110 ? -16.989 -14.228 5.886 1.00 86.38 110 ASP A O 1
ATOM 824 N N . GLY A 1 111 ? -16.345 -12.361 6.909 1.00 84.12 111 GLY A N 1
ATOM 825 C CA . GLY A 1 111 ? -14.947 -12.786 7.059 1.00 84.12 111 GLY A CA 1
ATOM 826 C C . GLY A 1 111 ? -14.107 -12.763 5.778 1.00 84.12 111 GLY A C 1
ATOM 827 O O . GLY A 1 111 ? -12.892 -12.905 5.874 1.00 84.12 111 GLY A O 1
ATOM 828 N N . VAL A 1 112 ? -14.697 -12.505 4.611 1.00 86.00 112 VAL A N 1
ATOM 829 C CA . VAL A 1 112 ? -13.992 -12.447 3.327 1.00 86.00 112 VAL A CA 1
ATOM 830 C C . VAL A 1 112 ? -13.903 -11.008 2.840 1.00 86.00 112 VAL A C 1
ATOM 832 O O . VAL A 1 112 ? -14.909 -10.307 2.748 1.00 86.00 112 VAL A O 1
ATOM 835 N N . TRP A 1 113 ? -12.699 -10.569 2.489 1.00 87.62 113 TRP A N 1
ATOM 836 C CA . TRP A 1 113 ? -12.505 -9.343 1.721 1.00 87.62 113 TRP A CA 1
ATOM 837 C C . TRP A 1 113 ? -12.360 -9.687 0.241 1.00 87.62 113 TRP A C 1
ATOM 839 O O . TRP A 1 113 ? -11.683 -10.647 -0.107 1.00 87.62 113 TRP A O 1
ATOM 849 N N . THR A 1 114 ? -13.000 -8.922 -0.631 1.00 86.06 114 THR A N 1
ATOM 850 C CA . THR A 1 114 ? -13.023 -9.119 -2.085 1.00 86.06 114 THR A CA 1
ATOM 851 C C . THR A 1 114 ? -12.565 -7.829 -2.749 1.00 86.06 114 THR A C 1
ATOM 853 O O . THR A 1 114 ? -12.868 -6.757 -2.239 1.00 86.06 114 THR A O 1
ATOM 856 N N . ALA A 1 115 ? -11.803 -7.934 -3.835 1.00 85.81 115 ALA A N 1
ATOM 857 C CA . ALA A 1 115 ? -11.481 -6.822 -4.720 1.00 85.81 115 ALA A CA 1
ATOM 858 C C . ALA A 1 115 ? -12.503 -6.855 -5.856 1.00 85.81 115 ALA A C 1
ATOM 860 O O . ALA A 1 115 ? -12.468 -7.767 -6.682 1.00 85.81 115 ALA A O 1
ATOM 861 N N . THR A 1 116 ? -13.466 -5.939 -5.836 1.00 85.19 116 THR A N 1
ATOM 862 C CA . THR A 1 116 ? -14.610 -5.958 -6.760 1.00 85.19 116 THR A CA 1
ATOM 863 C C . THR A 1 116 ? -14.373 -5.155 -8.036 1.00 85.19 116 THR A C 1
ATOM 865 O O . THR A 1 116 ? -15.008 -5.424 -9.058 1.00 85.19 116 THR A O 1
ATOM 868 N N . ASN A 1 117 ? -13.433 -4.208 -8.007 1.00 84.44 117 ASN A N 1
ATOM 869 C CA . ASN A 1 117 ? -13.031 -3.440 -9.171 1.00 84.44 117 ASN A CA 1
ATOM 870 C C . ASN A 1 117 ? -11.868 -4.131 -9.896 1.00 84.44 117 ASN A C 1
ATOM 872 O O . ASN A 1 117 ? -10.775 -4.306 -9.357 1.00 84.44 117 ASN A O 1
ATOM 876 N N . HIS A 1 118 ? -12.125 -4.531 -11.138 1.00 82.75 118 HIS A N 1
ATOM 877 C CA . HIS A 1 118 ? -11.172 -5.238 -11.992 1.00 82.75 118 HIS A CA 1
ATOM 878 C C . HIS A 1 118 ? -10.643 -4.372 -13.141 1.00 82.75 118 HIS A C 1
ATOM 880 O O . HIS A 1 118 ? -9.967 -4.889 -14.036 1.00 82.75 118 HIS A O 1
ATOM 886 N N . ASP A 1 119 ? -10.948 -3.071 -13.133 1.00 84.81 119 ASP A N 1
ATOM 887 C CA . ASP A 1 119 ? -10.404 -2.139 -14.109 1.00 84.81 119 ASP A CA 1
ATOM 888 C C . ASP A 1 119 ? -8.883 -2.061 -13.969 1.00 84.81 119 ASP A C 1
ATOM 890 O O . ASP A 1 119 ? -8.316 -2.108 -12.872 1.00 84.81 119 ASP A O 1
ATOM 894 N N . TYR A 1 120 ? -8.210 -1.935 -15.110 1.00 88.25 120 TYR A N 1
ATOM 895 C CA . TYR A 1 120 ? -6.766 -1.790 -15.148 1.00 88.25 120 TYR A CA 1
ATOM 896 C C . TYR A 1 120 ? -6.316 -0.888 -16.291 1.00 88.25 120 TYR A C 1
ATOM 898 O O . TYR A 1 120 ? -6.974 -0.756 -17.328 1.00 88.25 120 TYR A O 1
ATOM 906 N N . ARG A 1 121 ? -5.125 -0.316 -16.123 1.00 92.12 121 ARG A N 1
ATOM 907 C CA . ARG A 1 121 ? -4.405 0.432 -17.151 1.00 92.12 121 ARG A CA 1
ATOM 908 C C . ARG A 1 121 ? -3.096 -0.268 -17.477 1.00 92.12 121 ARG A C 1
ATOM 910 O O . ARG A 1 121 ? -2.294 -0.554 -16.593 1.00 92.12 121 ARG A O 1
ATOM 917 N N . GLU A 1 122 ? -2.867 -0.541 -18.755 1.00 92.81 122 GLU A N 1
ATOM 918 C CA . GLU A 1 122 ? -1.583 -1.071 -19.208 1.00 92.81 122 GLU A CA 1
ATOM 919 C C . GLU A 1 122 ? -0.538 0.044 -19.278 1.00 92.81 122 GLU A C 1
ATOM 921 O O . GLU A 1 122 ? -0.794 1.148 -19.760 1.00 92.81 122 GLU A O 1
ATOM 926 N N . MET A 1 123 ? 0.651 -0.260 -18.777 1.00 93.44 123 MET A N 1
ATOM 927 C CA . MET A 1 123 ? 1.739 0.677 -18.572 1.00 93.44 123 MET A CA 1
ATOM 928 C C . MET A 1 123 ? 3.038 0.086 -19.113 1.00 93.44 123 MET A C 1
ATOM 930 O O . MET A 1 123 ? 3.238 -1.129 -19.166 1.00 93.44 123 MET A O 1
ATOM 934 N N . GLN A 1 124 ? 3.949 0.964 -19.519 1.00 95.00 124 GLN A N 1
ATOM 935 C CA . GLN A 1 124 ? 5.277 0.545 -19.955 1.00 95.00 124 GLN A CA 1
ATOM 936 C C . GLN A 1 124 ? 6.099 0.020 -18.763 1.00 95.00 124 GLN A C 1
ATOM 938 O O . GLN A 1 124 ? 5.837 0.416 -17.628 1.00 95.00 124 GLN A O 1
ATOM 943 N N . PRO A 1 125 ? 7.133 -0.813 -18.995 1.00 95.12 125 PRO A N 1
ATOM 944 C CA . PRO A 1 125 ? 7.982 -1.360 -17.925 1.00 95.12 125 PRO A CA 1
ATOM 945 C C . PRO A 1 125 ? 8.663 -0.294 -17.051 1.00 95.12 125 PRO A C 1
ATOM 947 O O . PRO A 1 125 ? 9.024 -0.553 -15.903 1.00 95.12 125 PRO A O 1
ATOM 950 N N . PHE A 1 126 ? 8.832 0.910 -17.605 1.00 97.88 126 PHE A N 1
ATOM 951 C CA . PHE A 1 126 ? 9.171 2.119 -16.870 1.00 97.88 126 PHE A CA 1
ATOM 952 C C . PHE A 1 126 ? 7.968 3.065 -16.824 1.00 97.88 126 PHE A C 1
ATOM 954 O O . PHE A 1 126 ? 7.488 3.518 -17.867 1.00 97.88 126 PHE A O 1
ATOM 961 N N . VAL A 1 127 ? 7.538 3.411 -15.614 1.00 98.00 127 VAL A N 1
ATOM 962 C CA . VAL A 1 127 ? 6.458 4.360 -15.350 1.00 98.00 127 VAL A CA 1
ATOM 963 C C . VAL A 1 127 ? 7.048 5.643 -14.761 1.00 98.00 127 VAL A C 1
ATOM 965 O O . VAL A 1 127 ? 7.423 5.659 -13.586 1.00 98.00 127 VAL A O 1
ATOM 968 N N . PRO A 1 128 ? 7.173 6.722 -15.557 1.00 97.31 128 PRO A N 1
ATOM 969 C CA . PRO A 1 128 ? 7.636 8.011 -15.055 1.00 97.31 128 PRO A CA 1
ATOM 970 C C . PRO A 1 128 ? 6.546 8.761 -14.262 1.00 97.31 128 PRO A C 1
ATOM 972 O O . PRO A 1 128 ? 5.357 8.548 -14.518 1.00 97.31 128 PRO A O 1
ATOM 975 N N . PRO A 1 129 ? 6.932 9.741 -13.417 1.00 96.88 129 PRO A N 1
ATOM 976 C CA . PRO A 1 129 ? 6.011 10.446 -12.513 1.00 96.88 129 PRO A CA 1
ATOM 977 C C . PRO A 1 129 ? 4.818 11.117 -13.188 1.00 96.88 129 PRO A C 1
ATOM 979 O O . PRO A 1 129 ? 3.730 11.163 -12.635 1.00 96.88 129 PRO A O 1
ATOM 982 N N . ARG A 1 130 ? 4.978 11.588 -14.430 1.00 95.50 130 ARG A N 1
ATOM 983 C CA . ARG A 1 130 ? 3.905 12.254 -15.190 1.00 95.50 130 ARG A CA 1
ATOM 984 C C . ARG A 1 130 ? 2.664 11.391 -15.461 1.00 95.50 130 ARG A C 1
ATOM 986 O O . ARG A 1 130 ? 1.667 11.933 -15.921 1.00 95.50 130 ARG A O 1
ATOM 993 N N . PHE A 1 131 ? 2.746 10.071 -15.279 1.00 95.38 131 PHE A N 1
ATOM 994 C CA . PHE A 1 131 ? 1.600 9.168 -15.440 1.00 95.38 131 PHE A CA 1
ATOM 995 C C . PHE A 1 131 ? 1.000 8.704 -14.106 1.00 95.38 131 PHE A C 1
ATOM 997 O O . PHE A 1 131 ? 0.007 7.973 -14.120 1.00 95.38 131 PHE A O 1
ATOM 1004 N N . LEU A 1 132 ? 1.588 9.116 -12.983 1.00 95.38 132 LEU A N 1
ATOM 1005 C CA . LEU A 1 132 ? 1.172 8.761 -11.630 1.00 95.38 132 LEU A CA 1
ATOM 1006 C C . LEU A 1 132 ? 0.611 9.990 -10.899 1.00 95.38 132 LEU A C 1
ATOM 1008 O O . LEU A 1 132 ? 0.823 11.121 -11.351 1.00 95.38 132 LEU A O 1
ATOM 1012 N N . PRO A 1 133 ? -0.126 9.791 -9.791 1.00 92.69 133 PRO A N 1
ATOM 1013 C CA . PRO A 1 133 ? -0.563 10.894 -8.947 1.00 92.69 133 PRO A CA 1
ATOM 1014 C C . PRO A 1 133 ? 0.617 11.766 -8.484 1.00 92.69 133 PRO A C 1
ATOM 1016 O O . PRO A 1 133 ? 1.721 11.254 -8.281 1.00 92.69 133 PRO A O 1
ATOM 1019 N N . PRO A 1 134 ? 0.403 13.081 -8.299 1.00 94.06 134 PRO A N 1
ATOM 1020 C CA . PRO A 1 134 ? 1.437 13.963 -7.774 1.00 94.06 134 PRO A CA 1
ATOM 1021 C C . PRO A 1 134 ? 1.790 13.606 -6.323 1.00 94.06 134 PRO A C 1
ATOM 1023 O O . PRO A 1 134 ? 1.089 12.841 -5.658 1.00 94.06 134 PRO A O 1
ATOM 1026 N N . ALA A 1 135 ? 2.865 14.215 -5.818 1.00 93.62 135 ALA A N 1
ATOM 1027 C CA . ALA A 1 135 ? 3.240 14.103 -4.413 1.00 93.62 135 ALA A CA 1
ATOM 1028 C C . ALA A 1 135 ? 2.055 14.461 -3.492 1.00 93.62 135 ALA A C 1
ATOM 1030 O O . ALA A 1 135 ? 1.353 15.442 -3.767 1.00 93.62 135 ALA A O 1
ATOM 1031 N N . PRO A 1 136 ? 1.840 13.707 -2.398 1.00 90.25 136 PRO A N 1
ATOM 1032 C CA . PRO A 1 136 ? 0.796 14.029 -1.436 1.00 90.25 136 PRO A CA 1
ATOM 1033 C C . PRO A 1 136 ? 1.066 15.389 -0.763 1.00 90.25 136 PRO A C 1
ATOM 1035 O O . PRO A 1 136 ? 2.219 15.845 -0.724 1.00 90.25 136 PRO A O 1
ATOM 1038 N N . PRO A 1 137 ? 0.033 16.037 -0.194 1.00 86.00 137 PRO A N 1
ATOM 1039 C CA . PRO A 1 137 ? 0.229 17.170 0.705 1.00 86.00 137 PRO A CA 1
ATOM 1040 C C . PRO A 1 137 ? 1.228 16.815 1.816 1.00 86.00 137 PRO A C 1
ATOM 1042 O O . PRO A 1 137 ? 1.302 15.665 2.243 1.00 86.00 137 PRO A O 1
ATOM 1045 N N . HIS A 1 138 ? 2.017 17.793 2.266 1.00 89.06 138 HIS A N 1
ATOM 1046 C CA . HIS A 1 138 ? 3.014 17.603 3.331 1.00 89.06 138 HIS A CA 1
ATOM 1047 C C . HIS A 1 138 ? 4.059 16.498 3.050 1.00 89.06 138 HIS A C 1
ATOM 1049 O O . HIS A 1 138 ? 4.586 15.869 3.961 1.00 89.06 138 HIS A O 1
ATOM 1055 N N . ASN A 1 139 ? 4.403 16.258 1.780 1.00 93.50 139 ASN A N 1
ATOM 1056 C CA . ASN A 1 139 ? 5.469 15.323 1.423 1.00 93.50 139 ASN A CA 1
ATOM 1057 C C . ASN A 1 139 ? 6.855 15.797 1.910 1.00 93.50 139 ASN A C 1
ATOM 1059 O O . ASN A 1 139 ? 7.288 16.906 1.599 1.00 93.50 139 ASN A O 1
ATOM 1063 N N . LEU A 1 140 ? 7.586 14.915 2.592 1.00 94.50 140 LEU A N 1
ATOM 1064 C CA . LEU A 1 140 ? 8.915 15.172 3.159 1.00 94.50 140 LEU A CA 1
ATOM 1065 C C . LEU A 1 140 ? 10.067 14.829 2.202 1.00 94.50 140 LEU A C 1
ATOM 1067 O O . LEU A 1 140 ? 11.230 15.087 2.508 1.00 94.50 140 LEU A O 1
ATOM 1071 N N . GLY A 1 141 ? 9.769 14.236 1.045 1.00 95.75 141 GLY A N 1
ATOM 1072 C CA . GLY A 1 141 ? 10.764 13.892 0.034 1.00 95.75 141 GLY A CA 1
ATOM 1073 C C . GLY A 1 141 ? 10.406 12.623 -0.723 1.00 95.75 141 GLY A C 1
ATOM 1074 O O . GLY A 1 141 ? 9.239 12.251 -0.825 1.00 95.75 141 GLY A O 1
ATOM 1075 N N . THR A 1 142 ? 11.415 11.964 -1.282 1.00 97.62 142 THR A N 1
ATOM 1076 C CA . THR A 1 142 ? 11.258 10.678 -1.964 1.00 97.62 142 THR A CA 1
ATOM 1077 C C . THR A 1 142 ? 12.369 9.732 -1.542 1.00 97.62 142 THR A C 1
ATOM 1079 O O . THR A 1 142 ? 13.438 10.153 -1.092 1.00 97.62 142 THR A O 1
ATOM 1082 N N . PHE A 1 143 ? 12.121 8.432 -1.659 1.00 97.81 143 PHE A N 1
A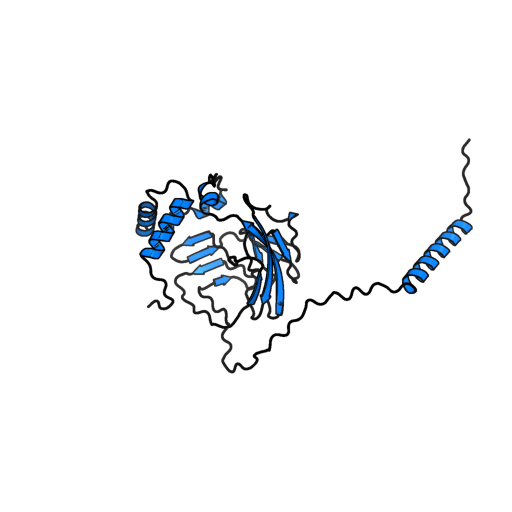TOM 1083 C CA . PHE A 1 143 ? 13.123 7.418 -1.368 1.00 97.81 143 PHE A CA 1
ATOM 1084 C C . PHE A 1 143 ? 13.031 6.247 -2.339 1.00 97.81 143 PHE A C 1
ATOM 1086 O O . PHE A 1 143 ? 11.963 5.874 -2.828 1.00 97.81 143 PHE A O 1
ATOM 1093 N N . VAL A 1 144 ? 14.195 5.661 -2.613 1.00 98.06 144 VAL A N 1
ATOM 1094 C CA . VAL A 1 144 ? 14.333 4.533 -3.531 1.00 98.06 144 VAL A CA 1
ATOM 1095 C C . VAL A 1 144 ? 14.219 3.228 -2.759 1.00 98.06 144 VAL A C 1
ATOM 1097 O O . VAL A 1 144 ? 14.852 3.045 -1.716 1.00 98.06 144 VAL A O 1
ATOM 1100 N N . GLN A 1 145 ? 13.465 2.301 -3.330 1.00 97.94 145 GLN A N 1
ATOM 1101 C CA . GLN A 1 145 ? 13.365 0.915 -2.910 1.00 97.94 145 GLN A CA 1
ATOM 1102 C C . GLN A 1 145 ? 13.833 0.032 -4.062 1.00 97.94 145 GLN A C 1
ATOM 1104 O O . GLN A 1 145 ? 13.451 0.235 -5.213 1.00 97.94 145 GLN A O 1
ATOM 1109 N N . THR A 1 146 ? 14.681 -0.948 -3.778 1.00 98.19 146 THR A N 1
ATOM 1110 C CA . THR A 1 146 ? 15.100 -1.959 -4.753 1.00 98.19 146 THR A CA 1
ATOM 1111 C C . THR A 1 146 ? 14.823 -3.335 -4.183 1.00 98.19 146 THR A C 1
ATOM 1113 O O . THR A 1 146 ? 15.390 -3.711 -3.155 1.00 98.19 146 THR A O 1
ATOM 1116 N N . PHE A 1 147 ? 13.952 -4.070 -4.863 1.00 97.75 147 PHE A N 1
ATOM 1117 C CA . PHE A 1 147 ? 13.463 -5.377 -4.457 1.00 97.75 147 PHE A CA 1
ATOM 1118 C C . PHE A 1 147 ? 14.149 -6.442 -5.295 1.00 97.75 147 PHE A C 1
ATOM 1120 O O . PHE A 1 147 ? 14.093 -6.387 -6.521 1.00 97.75 147 PHE A O 1
ATOM 1127 N N . ARG A 1 148 ? 14.780 -7.420 -4.646 1.00 97.62 148 ARG A N 1
ATOM 1128 C CA . ARG A 1 148 ? 15.350 -8.602 -5.294 1.00 97.62 148 ARG A CA 1
ATOM 1129 C C . ARG A 1 148 ? 14.601 -9.845 -4.852 1.00 97.62 148 ARG A C 1
ATOM 1131 O O . ARG A 1 148 ? 14.654 -10.225 -3.686 1.00 97.62 148 ARG A O 1
ATOM 1138 N N . VAL A 1 149 ? 13.949 -10.493 -5.803 1.00 94.88 149 VAL A N 1
ATOM 1139 C CA . VAL A 1 149 ? 13.127 -11.684 -5.585 1.00 94.88 149 VAL A CA 1
ATOM 1140 C C . VAL A 1 149 ? 14.032 -12.904 -5.404 1.00 94.88 149 VAL A C 1
ATOM 1142 O O . VAL A 1 149 ? 14.950 -13.124 -6.196 1.00 94.88 149 VAL A O 1
ATOM 1145 N N . LEU A 1 150 ? 13.790 -13.705 -4.365 1.00 93.81 150 LEU A N 1
ATOM 1146 C CA . LEU A 1 150 ? 14.583 -14.904 -4.044 1.00 93.81 150 LEU A CA 1
ATOM 1147 C C . LEU A 1 150 ? 13.824 -16.204 -4.310 1.00 93.81 150 LEU A C 1
ATOM 1149 O O . LEU A 1 150 ? 14.432 -17.237 -4.586 1.00 93.81 150 LEU A O 1
ATOM 1153 N N . ARG A 1 151 ? 12.494 -16.156 -4.250 1.00 89.19 151 ARG A N 1
ATOM 1154 C CA . ARG A 1 151 ? 11.592 -17.284 -4.502 1.00 89.19 151 ARG A CA 1
ATOM 1155 C C . ARG A 1 151 ? 10.486 -16.834 -5.457 1.00 89.19 151 ARG A C 1
ATOM 1157 O O . ARG A 1 151 ? 10.224 -15.638 -5.512 1.00 89.19 151 ARG A O 1
ATOM 1164 N N . PRO A 1 152 ? 9.859 -17.745 -6.222 1.00 84.38 152 PRO A N 1
ATOM 1165 C CA . PRO A 1 152 ? 8.713 -17.377 -7.044 1.00 84.38 152 PRO A CA 1
ATOM 1166 C C . PRO A 1 152 ? 7.645 -16.678 -6.196 1.00 84.38 152 PRO A C 1
ATOM 1168 O O . PRO A 1 152 ? 7.246 -17.205 -5.158 1.00 84.38 152 PRO A O 1
ATOM 1171 N N . LEU A 1 153 ? 7.216 -15.500 -6.635 1.00 83.69 153 LEU A N 1
ATOM 1172 C CA . LEU A 1 153 ? 6.156 -14.714 -6.011 1.00 83.69 153 LEU A CA 1
ATOM 1173 C C . LEU A 1 153 ? 5.044 -14.460 -7.038 1.00 83.69 153 LEU A C 1
ATOM 1175 O O . LEU A 1 153 ? 5.314 -14.500 -8.245 1.00 83.69 153 LEU A O 1
ATOM 1179 N N . PRO A 1 154 ? 3.807 -14.180 -6.590 1.00 83.62 154 PRO A N 1
ATOM 1180 C CA . PRO A 1 154 ? 2.769 -13.650 -7.465 1.00 83.62 154 PRO A CA 1
ATOM 1181 C C . PRO A 1 154 ? 3.280 -12.455 -8.274 1.00 83.62 154 PRO A C 1
ATOM 1183 O O . PRO A 1 154 ? 4.221 -11.773 -7.860 1.00 83.62 154 PRO A O 1
ATOM 1186 N N . GLY A 1 155 ? 2.659 -12.200 -9.423 1.00 83.88 155 GLY A N 1
ATOM 1187 C CA . GLY A 1 155 ? 3.002 -11.083 -10.303 1.00 83.88 155 GLY A CA 1
ATOM 1188 C C . GLY A 1 155 ? 2.633 -9.709 -9.741 1.00 83.88 155 GLY A C 1
ATOM 1189 O O . GLY A 1 155 ? 2.188 -8.866 -10.494 1.00 83.88 155 GLY A O 1
ATOM 1190 N N . VAL A 1 156 ? 2.781 -9.476 -8.439 1.00 89.88 156 VAL A N 1
ATOM 1191 C CA . VAL A 1 156 ? 2.393 -8.241 -7.750 1.00 89.88 156 VAL A CA 1
ATOM 1192 C C . VAL A 1 156 ? 3.653 -7.460 -7.391 1.00 89.88 156 VAL A C 1
ATOM 1194 O O . VAL A 1 156 ? 4.555 -7.978 -6.725 1.00 89.88 156 VAL A O 1
ATOM 1197 N N . ILE A 1 157 ? 3.721 -6.202 -7.811 1.00 93.44 157 ILE A N 1
ATOM 1198 C CA . ILE A 1 157 ? 4.785 -5.272 -7.439 1.00 93.44 157 ILE A CA 1
ATOM 1199 C C .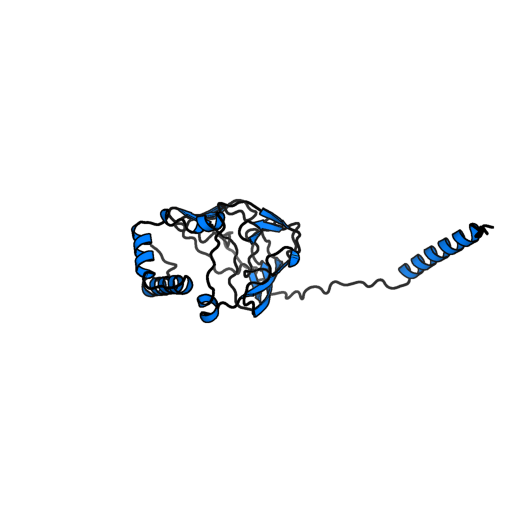 ILE A 1 157 ? 4.497 -4.755 -6.031 1.00 93.44 157 ILE A C 1
ATOM 1201 O O . ILE A 1 157 ? 3.613 -3.929 -5.826 1.00 93.44 157 ILE A O 1
ATOM 1205 N N . ASN A 1 158 ? 5.277 -5.226 -5.058 1.00 94.38 158 ASN A N 1
ATOM 1206 C CA . ASN A 1 158 ? 5.211 -4.714 -3.693 1.00 94.38 158 ASN A CA 1
ATOM 1207 C C . ASN A 1 158 ? 6.018 -3.419 -3.584 1.00 94.38 158 ASN A C 1
ATOM 1209 O O . ASN A 1 158 ? 7.183 -3.399 -3.991 1.00 94.38 158 ASN A O 1
ATOM 1213 N N . ALA A 1 159 ? 5.429 -2.365 -3.021 1.00 96.38 159 ALA A N 1
ATOM 1214 C CA . ALA A 1 159 ? 6.097 -1.076 -2.859 1.00 96.38 159 ALA A CA 1
ATOM 1215 C C . ALA A 1 159 ? 5.481 -0.226 -1.743 1.00 96.38 159 ALA A C 1
ATOM 1217 O O . ALA A 1 159 ? 4.331 -0.414 -1.353 1.00 96.38 159 ALA A O 1
ATOM 1218 N N . ALA A 1 160 ? 6.242 0.746 -1.251 1.00 96.44 160 ALA A N 1
ATOM 1219 C CA . ALA A 1 160 ? 5.710 1.827 -0.441 1.00 96.44 160 ALA A CA 1
ATOM 1220 C C . ALA A 1 160 ? 4.779 2.707 -1.281 1.00 96.44 160 ALA A C 1
ATOM 1222 O O . ALA A 1 160 ? 5.091 3.056 -2.421 1.00 96.44 160 ALA A O 1
ATOM 1223 N N . TYR A 1 161 ? 3.654 3.095 -0.698 1.00 92.81 161 TYR A N 1
ATOM 1224 C CA . TYR A 1 161 ? 2.708 4.025 -1.302 1.00 92.81 161 TYR A CA 1
ATOM 1225 C C . TYR A 1 161 ? 2.861 5.412 -0.653 1.00 92.81 161 TYR A C 1
ATOM 1227 O O . TYR A 1 161 ? 3.072 5.460 0.561 1.00 92.81 161 TYR A O 1
ATOM 1235 N N . PRO A 1 162 ? 2.713 6.527 -1.394 1.00 95.00 162 PRO A N 1
ATOM 1236 C CA . PRO A 1 162 ? 2.429 6.618 -2.833 1.00 95.00 162 PRO A CA 1
ATOM 1237 C C . PRO A 1 162 ? 3.679 6.495 -3.721 1.00 95.00 162 PRO A C 1
ATOM 1239 O O . PRO A 1 162 ? 4.772 6.906 -3.333 1.00 95.00 162 PRO A O 1
ATOM 1242 N N . ILE A 1 163 ? 3.519 5.933 -4.924 1.00 97.19 163 ILE A N 1
ATOM 1243 C CA . ILE A 1 163 ? 4.610 5.714 -5.889 1.00 97.19 163 ILE A CA 1
ATOM 1244 C C . ILE A 1 163 ? 4.814 6.971 -6.746 1.00 97.19 163 ILE A C 1
ATOM 1246 O O . ILE A 1 163 ? 3.873 7.466 -7.355 1.00 97.19 163 ILE A O 1
ATOM 1250 N N . GLU A 1 164 ? 6.057 7.445 -6.837 1.00 97.94 164 GLU A N 1
ATOM 1251 C CA . GLU A 1 164 ? 6.484 8.501 -7.764 1.00 97.94 164 GLU A CA 1
ATOM 1252 C C . GLU A 1 164 ? 6.930 7.918 -9.111 1.00 97.94 164 GLU A C 1
ATOM 1254 O O . GLU A 1 164 ? 6.652 8.483 -10.163 1.00 97.94 164 GLU A O 1
ATOM 1259 N N . SER A 1 165 ? 7.674 6.811 -9.108 1.00 98.38 165 SER A N 1
ATOM 1260 C CA . SER A 1 165 ? 8.073 6.134 -10.345 1.00 98.38 165 SER A CA 1
ATOM 1261 C C . SER A 1 165 ? 8.407 4.669 -10.110 1.00 98.38 165 SER A C 1
ATOM 1263 O O . SER A 1 165 ? 8.764 4.257 -9.007 1.00 98.38 165 SER A O 1
ATOM 1265 N N . LEU A 1 166 ? 8.302 3.871 -11.168 1.00 98.19 166 LEU A N 1
ATOM 1266 C CA . LEU A 1 166 ? 8.494 2.426 -11.116 1.00 98.19 166 LEU A CA 1
ATOM 1267 C C . LEU A 1 166 ? 9.288 1.960 -12.334 1.00 98.19 166 LEU A C 1
ATOM 1269 O O . LEU A 1 166 ? 9.004 2.355 -13.462 1.00 98.19 166 LEU A O 1
ATOM 1273 N N . TYR A 1 167 ? 10.258 1.081 -12.108 1.00 98.12 167 TYR A N 1
ATOM 1274 C CA . TYR A 1 167 ? 10.912 0.309 -13.153 1.00 98.12 167 TYR A CA 1
ATOM 1275 C C . TYR A 1 167 ? 10.917 -1.175 -12.795 1.00 98.12 167 TYR A C 1
ATOM 1277 O O . TYR A 1 167 ? 11.450 -1.569 -11.755 1.00 98.12 167 TYR A O 1
ATOM 1285 N N . ALA A 1 168 ? 10.399 -2.003 -13.698 1.00 96.31 168 ALA A N 1
ATOM 1286 C CA . ALA A 1 168 ? 10.486 -3.453 -13.612 1.00 96.31 168 ALA A CA 1
ATOM 1287 C C . ALA A 1 168 ? 10.944 -4.040 -14.961 1.00 96.31 168 ALA A C 1
ATOM 1289 O O . ALA A 1 168 ? 10.460 -3.609 -16.005 1.00 96.31 168 ALA A O 1
ATOM 1290 N N . PRO A 1 169 ? 11.848 -5.038 -14.982 1.00 93.81 169 PRO A N 1
ATOM 1291 C CA . PRO A 1 169 ? 12.345 -5.653 -16.213 1.00 93.81 169 PRO A CA 1
ATOM 1292 C C . PRO A 1 169 ? 11.343 -6.684 -16.767 1.00 93.81 169 PRO A C 1
ATOM 1294 O O . PRO A 1 169 ? 11.614 -7.885 -16.809 1.00 93.81 169 PRO A O 1
ATOM 1297 N N . VAL A 1 170 ? 10.162 -6.210 -17.161 1.00 91.56 170 VAL A N 1
ATOM 1298 C CA . VAL A 1 170 ? 9.050 -7.002 -17.712 1.00 91.56 170 VAL A CA 1
ATOM 1299 C C . VAL A 1 170 ? 8.623 -6.458 -19.075 1.00 91.56 170 VAL A C 1
ATOM 1301 O O . VAL A 1 170 ? 9.121 -5.428 -19.510 1.00 91.56 170 VAL A O 1
ATOM 1304 N N . THR A 1 171 ? 7.733 -7.155 -19.784 1.00 91.06 171 THR A N 1
ATOM 1305 C CA . THR A 1 171 ? 7.261 -6.714 -21.111 1.00 91.06 171 THR A CA 1
ATOM 1306 C C . THR A 1 171 ? 6.247 -5.577 -21.033 1.00 91.06 171 THR A C 1
ATOM 1308 O O . THR A 1 171 ? 6.235 -4.715 -21.903 1.00 91.06 171 THR A O 1
ATOM 1311 N N . ALA A 1 172 ? 5.418 -5.571 -19.994 1.00 91.00 172 ALA A N 1
ATOM 1312 C CA . ALA A 1 172 ? 4.440 -4.535 -19.690 1.00 91.00 172 ALA A CA 1
ATOM 1313 C C . ALA A 1 172 ? 4.098 -4.594 -18.198 1.00 91.00 172 ALA A C 1
ATOM 1315 O O . ALA A 1 172 ? 4.388 -5.590 -17.534 1.00 91.00 172 ALA A O 1
ATOM 1316 N N . LEU A 1 173 ? 3.472 -3.546 -17.684 1.00 94.19 173 LEU A N 1
ATOM 1317 C CA . LEU A 1 173 ? 2.894 -3.489 -16.347 1.00 94.19 173 LEU A CA 1
ATOM 1318 C C . LEU A 1 173 ? 1.387 -3.254 -16.460 1.00 94.19 173 LEU A C 1
ATOM 1320 O O . LEU A 1 173 ? 0.916 -2.680 -17.439 1.00 94.19 173 LEU A O 1
ATOM 1324 N N . ARG A 1 174 ? 0.630 -3.672 -15.450 1.00 93.25 174 ARG A N 1
ATOM 1325 C CA . ARG A 1 174 ? -0.776 -3.293 -15.285 1.00 93.25 174 ARG A CA 1
ATOM 1326 C C . ARG A 1 174 ? -0.940 -2.581 -13.958 1.00 93.25 174 ARG A C 1
ATOM 1328 O O . ARG A 1 174 ? -0.516 -3.111 -12.944 1.00 93.25 174 ARG A O 1
ATOM 1335 N N . GLU A 1 175 ? -1.525 -1.400 -13.971 1.00 92.75 175 GLU A N 1
ATOM 1336 C CA . GLU A 1 175 ? -1.980 -0.712 -12.766 1.00 92.75 175 GLU A CA 1
ATOM 1337 C C . GLU A 1 175 ? -3.455 -1.050 -12.568 1.00 92.75 175 GLU A C 1
ATOM 1339 O O . GLU A 1 175 ? -4.241 -0.836 -13.491 1.00 92.75 175 GLU A O 1
ATOM 1344 N N . ASP A 1 176 ? -3.820 -1.621 -11.425 1.00 88.75 176 ASP A N 1
ATOM 1345 C CA . ASP A 1 176 ? -5.223 -1.880 -11.099 1.00 88.75 176 ASP A CA 1
ATOM 1346 C C . ASP A 1 176 ? -5.944 -0.618 -10.602 1.00 88.75 176 ASP A C 1
ATOM 1348 O O . ASP A 1 176 ? -5.333 0.424 -10.347 1.00 88.75 176 ASP A O 1
ATOM 1352 N N . ALA A 1 177 ? -7.263 -0.715 -10.444 1.00 86.81 177 ALA A N 1
ATOM 1353 C CA . ALA A 1 177 ? -8.106 0.365 -9.940 1.00 86.81 177 ALA A CA 1
ATOM 1354 C C . ALA A 1 177 ? -7.713 0.887 -8.542 1.00 86.81 177 ALA A C 1
ATOM 1356 O O . ALA A 1 177 ? -8.128 1.978 -8.150 1.00 86.81 177 ALA A O 1
ATOM 1357 N N . TYR A 1 178 ? -6.906 0.134 -7.790 1.00 86.44 178 TYR A N 1
ATOM 1358 C CA . TYR A 1 178 ? -6.433 0.492 -6.457 1.00 86.44 178 TYR A CA 1
ATOM 1359 C C . TYR A 1 178 ? -5.018 1.092 -6.470 1.00 86.44 178 TYR A C 1
ATOM 1361 O O . TYR A 1 178 ? -4.486 1.403 -5.401 1.00 86.44 178 TYR A O 1
ATOM 1369 N N . GLY A 1 179 ? -4.393 1.249 -7.641 1.00 89.56 179 GLY A N 1
ATOM 1370 C CA . GLY A 1 179 ? -3.034 1.772 -7.791 1.00 89.56 179 GLY A CA 1
ATOM 1371 C C . GLY A 1 179 ? -1.930 0.757 -7.472 1.00 89.56 179 GLY A C 1
ATOM 1372 O O . GLY A 1 179 ? -0.779 1.148 -7.262 1.00 89.56 179 GLY A O 1
ATOM 1373 N N . THR A 1 180 ? -2.252 -0.537 -7.404 1.00 90.50 180 THR A N 1
ATOM 1374 C CA . THR A 1 180 ? -1.256 -1.609 -7.316 1.00 90.50 180 THR A CA 1
ATOM 1375 C C . THR A 1 180 ? -0.781 -1.988 -8.719 1.00 90.50 180 THR A C 1
ATOM 1377 O O . THR A 1 180 ? -1.560 -2.075 -9.667 1.00 90.50 180 THR A O 1
ATOM 1380 N N . PHE A 1 181 ? 0.520 -2.259 -8.849 1.00 93.25 181 PHE A N 1
ATOM 1381 C CA . PHE A 1 181 ? 1.121 -2.691 -10.108 1.00 93.25 181 PHE A CA 1
ATOM 1382 C C . PHE A 1 181 ? 1.275 -4.209 -10.179 1.00 93.25 181 PHE A C 1
ATOM 1384 O O . PHE A 1 181 ? 1.740 -4.846 -9.237 1.00 93.25 181 PHE A O 1
ATOM 1391 N N . HIS A 1 182 ? 0.971 -4.769 -11.345 1.00 91.06 182 HIS A N 1
ATOM 1392 C CA . HIS A 1 182 ? 1.055 -6.191 -11.646 1.00 91.06 182 HIS A CA 1
ATOM 1393 C C . HIS A 1 182 ? 1.937 -6.445 -12.868 1.00 91.06 182 HIS A C 1
ATOM 1395 O O . HIS A 1 182 ? 1.954 -5.671 -13.831 1.00 91.06 182 HIS A O 1
ATOM 1401 N N . THR A 1 183 ? 2.677 -7.547 -12.841 1.00 90.00 183 THR A N 1
ATOM 1402 C CA . THR A 1 183 ? 3.484 -8.053 -13.948 1.00 90.00 183 THR A CA 1
ATOM 1403 C C . THR A 1 183 ? 2.690 -9.074 -14.772 1.00 90.00 183 THR A C 1
ATOM 1405 O O . THR A 1 183 ? 1.791 -9.727 -14.249 1.00 90.00 183 THR A O 1
ATOM 1408 N N . PRO A 1 184 ? 3.032 -9.310 -16.054 1.00 85.75 184 PRO A N 1
ATOM 1409 C CA . PRO A 1 184 ? 2.258 -10.198 -16.934 1.00 85.75 184 PRO A CA 1
ATOM 1410 C C . PRO A 1 184 ? 2.282 -11.675 -16.514 1.00 85.75 184 PRO A C 1
ATOM 1412 O O . PRO A 1 184 ? 1.547 -12.498 -17.049 1.00 85.75 184 PRO A O 1
ATOM 1415 N N . GLY A 1 185 ? 3.161 -12.025 -15.580 1.00 82.94 185 GLY A N 1
ATOM 1416 C CA . GLY A 1 185 ? 3.217 -13.328 -14.941 1.00 82.94 185 GLY A CA 1
ATOM 1417 C C . GLY A 1 185 ? 3.993 -13.251 -13.627 1.00 82.94 185 GLY A C 1
ATOM 1418 O O . GLY A 1 185 ? 4.387 -12.157 -13.221 1.00 82.94 185 GLY A O 1
ATOM 1419 N N . PRO A 1 186 ? 4.253 -14.396 -12.979 1.00 84.56 186 PRO A N 1
ATOM 1420 C CA . PRO A 1 186 ? 4.905 -14.449 -11.675 1.00 84.56 186 PRO A CA 1
ATOM 1421 C C . PRO A 1 186 ? 6.293 -13.804 -11.652 1.00 84.56 186 PRO A C 1
ATOM 1423 O O . PRO A 1 186 ? 7.085 -13.950 -12.595 1.00 84.56 186 PRO A O 1
ATOM 1426 N N . LEU A 1 187 ? 6.617 -13.176 -10.523 1.00 85.94 187 LEU A N 1
ATOM 1427 C CA . LEU A 1 187 ? 7.954 -12.681 -10.229 1.00 85.94 187 LEU A CA 1
ATOM 1428 C C . LEU A 1 187 ? 8.895 -13.863 -9.981 1.00 85.94 187 LEU A C 1
ATOM 1430 O O . LEU A 1 187 ? 8.643 -14.726 -9.137 1.00 85.94 187 LEU A O 1
ATOM 1434 N N . ARG A 1 188 ? 9.996 -13.922 -10.733 1.00 89.62 188 ARG A N 1
ATOM 1435 C CA . ARG A 1 188 ? 10.932 -15.060 -10.701 1.00 89.62 188 ARG A CA 1
ATOM 1436 C C . ARG A 1 188 ? 12.137 -14.784 -9.800 1.00 89.62 188 ARG A C 1
ATOM 1438 O O . ARG A 1 188 ? 12.588 -13.639 -9.733 1.00 89.62 188 ARG A O 1
ATOM 1445 N N . PRO A 1 189 ? 12.733 -15.824 -9.185 1.00 92.75 189 PRO A N 1
ATOM 1446 C CA . PRO A 1 189 ? 14.004 -15.694 -8.483 1.00 92.75 189 PRO A CA 1
ATOM 1447 C C . PRO A 1 189 ? 15.057 -14.986 -9.334 1.00 92.75 189 PRO A C 1
ATOM 1449 O O . PRO A 1 189 ? 15.231 -15.282 -10.516 1.00 92.75 189 PRO A O 1
ATOM 1452 N N . GLY A 1 190 ? 15.763 -14.041 -8.725 1.00 92.50 190 GLY A N 1
ATOM 1453 C CA . GLY A 1 190 ? 16.789 -13.245 -9.380 1.00 92.50 190 GLY A CA 1
ATOM 1454 C C . GLY A 1 190 ? 16.272 -12.039 -10.167 1.00 92.50 190 GLY A C 1
ATOM 1455 O O . GLY A 1 190 ? 17.105 -11.250 -10.617 1.00 92.50 190 GLY A O 1
ATOM 1456 N N . GLN A 1 191 ? 14.956 -11.842 -10.299 1.00 94.19 191 GLN A N 1
ATOM 1457 C CA . GLN A 1 191 ? 14.417 -10.578 -10.796 1.00 94.19 191 GLN A CA 1
ATOM 1458 C C . GLN A 1 191 ? 14.623 -9.469 -9.765 1.00 94.19 191 GLN A C 1
ATOM 1460 O O . GLN A 1 191 ? 14.526 -9.687 -8.554 1.00 94.19 191 GLN A O 1
ATOM 1465 N N . THR A 1 192 ? 14.909 -8.275 -10.275 1.00 97.69 192 THR A N 1
ATOM 1466 C CA . THR A 1 192 ? 15.058 -7.066 -9.475 1.00 97.69 192 THR A CA 1
ATOM 1467 C C . THR A 1 192 ? 14.211 -5.964 -10.091 1.00 97.69 192 THR A C 1
ATOM 1469 O O . THR A 1 192 ? 14.313 -5.735 -11.294 1.00 97.69 192 THR A O 1
ATOM 1472 N N . TYR A 1 193 ? 13.416 -5.274 -9.280 1.00 97.94 193 TYR A N 1
ATOM 1473 C CA . TYR A 1 193 ? 12.687 -4.072 -9.684 1.00 97.94 193 TYR A CA 1
ATOM 1474 C C . TYR A 1 193 ? 12.957 -2.935 -8.696 1.00 97.94 193 TYR A C 1
ATOM 1476 O O . TYR A 1 193 ? 13.375 -3.166 -7.555 1.00 97.94 193 TYR A O 1
ATOM 1484 N N . SER A 1 194 ? 12.748 -1.703 -9.150 1.00 98.31 194 SER A N 1
ATOM 1485 C CA . SER A 1 194 ? 13.018 -0.499 -8.370 1.00 98.31 194 SER A CA 1
ATOM 1486 C C . SER A 1 194 ? 11.821 0.433 -8.392 1.00 98.31 194 SER A C 1
ATOM 1488 O O . SER A 1 194 ? 11.197 0.633 -9.432 1.00 98.31 194 SER A O 1
ATOM 1490 N N . VAL A 1 195 ? 11.530 1.016 -7.237 1.00 98.50 195 VAL A N 1
ATOM 1491 C CA . VAL A 1 195 ? 10.413 1.938 -7.045 1.00 98.50 195 VAL A CA 1
ATOM 1492 C C . VAL A 1 195 ? 10.926 3.168 -6.323 1.00 98.50 195 VAL A C 1
ATOM 1494 O O . VAL A 1 195 ? 11.686 3.055 -5.360 1.00 98.50 195 VAL A O 1
ATOM 1497 N N . VAL A 1 196 ? 10.525 4.340 -6.791 1.00 98.50 196 VAL A N 1
ATOM 1498 C CA . VAL A 1 196 ? 10.678 5.587 -6.052 1.00 98.50 196 VAL A CA 1
ATOM 1499 C C . VAL A 1 196 ? 9.313 5.936 -5.496 1.00 98.50 196 VAL A C 1
ATOM 1501 O O . VAL A 1 196 ? 8.343 5.981 -6.250 1.00 98.50 196 VAL A O 1
ATOM 1504 N N . SER A 1 197 ? 9.241 6.153 -4.190 1.00 98.19 197 SER A N 1
ATOM 1505 C CA . SER A 1 197 ? 8.000 6.514 -3.508 1.00 98.19 197 SER A CA 1
ATOM 1506 C C . SER A 1 197 ? 8.163 7.836 -2.782 1.00 98.19 197 SER A C 1
ATOM 1508 O O . SER A 1 197 ? 9.269 8.206 -2.375 1.00 98.19 197 SER A O 1
ATOM 1510 N N . TYR A 1 198 ? 7.046 8.531 -2.618 1.00 97.44 198 TYR A N 1
ATOM 1511 C CA . TYR A 1 198 ? 6.945 9.712 -1.777 1.00 97.44 198 TYR A CA 1
ATOM 1512 C C . TYR A 1 198 ? 7.058 9.330 -0.298 1.00 97.44 198 TYR A C 1
ATOM 1514 O O . TYR A 1 198 ? 6.697 8.220 0.099 1.00 97.44 198 TYR A O 1
ATOM 1522 N N . LEU A 1 199 ? 7.568 10.253 0.514 1.00 95.69 199 LEU A N 1
ATOM 1523 C CA . LEU A 1 199 ? 7.662 10.127 1.965 1.00 95.69 199 LEU A CA 1
ATOM 1524 C C . LEU A 1 199 ? 6.637 11.075 2.610 1.00 95.69 199 LEU A C 1
ATOM 1526 O O . LEU A 1 199 ? 6.993 12.211 2.924 1.00 95.69 199 LEU A O 1
ATOM 1530 N N . PRO A 1 200 ? 5.368 10.659 2.770 1.00 92.25 200 PRO A N 1
ATOM 1531 C CA . PRO A 1 200 ? 4.349 11.518 3.366 1.00 92.25 200 PRO A CA 1
ATOM 1532 C C . PRO A 1 200 ? 4.659 11.816 4.839 1.00 92.25 200 PRO A C 1
ATOM 1534 O O . PRO A 1 200 ? 5.151 10.943 5.561 1.00 92.25 200 PRO A O 1
ATOM 1537 N N . ASP A 1 201 ? 4.340 13.028 5.295 1.00 91.62 201 ASP A N 1
ATOM 1538 C CA . ASP A 1 201 ? 4.289 13.339 6.724 1.00 91.62 201 ASP A CA 1
ATOM 1539 C C . ASP A 1 201 ? 3.066 12.658 7.353 1.00 91.62 201 ASP A C 1
ATOM 1541 O O . ASP A 1 201 ? 1.921 13.029 7.104 1.00 91.62 201 ASP A O 1
ATOM 1545 N N . LEU A 1 202 ? 3.323 11.620 8.148 1.00 89.00 202 LEU A N 1
ATOM 1546 C CA . LEU A 1 202 ? 2.306 10.864 8.882 1.00 89.00 202 LEU A CA 1
ATOM 1547 C C . LEU A 1 202 ? 2.340 11.185 10.385 1.00 89.00 202 LEU A C 1
ATOM 1549 O O . LEU A 1 202 ? 1.949 10.354 11.208 1.00 89.00 202 LEU A O 1
ATOM 1553 N N . SER A 1 203 ? 2.862 12.356 10.763 1.00 90.88 203 SER A N 1
ATOM 1554 C CA . SER A 1 203 ? 2.852 12.815 12.151 1.00 90.88 203 SER A CA 1
ATOM 1555 C C . SER A 1 203 ? 1.417 13.011 12.665 1.00 90.88 203 SER A C 1
ATOM 1557 O O . SER A 1 203 ? 0.532 13.413 11.903 1.00 90.88 203 SER A O 1
ATOM 1559 N N . PRO A 1 204 ? 1.150 12.754 13.962 1.00 91.62 204 PRO A N 1
ATOM 1560 C CA . PRO A 1 204 ? -0.161 13.007 14.560 1.00 91.62 204 PRO A CA 1
ATOM 1561 C C . PRO A 1 204 ? -0.654 14.442 14.358 1.00 91.62 204 PRO A C 1
ATOM 1563 O O . PRO A 1 204 ? -1.848 14.662 14.177 1.00 91.62 204 PRO A O 1
ATOM 1566 N N . GLU A 1 205 ? 0.254 15.418 14.393 1.00 90.50 205 GLU A N 1
ATOM 1567 C CA . GLU A 1 205 ? -0.056 16.826 14.170 1.00 90.50 205 GLU A CA 1
ATOM 1568 C C . GLU A 1 205 ? -0.556 17.059 12.743 1.00 90.50 205 GLU A C 1
ATOM 1570 O O . GLU A 1 205 ? -1.610 17.672 12.571 1.00 90.50 205 GLU A O 1
ATOM 1575 N N . SER A 1 206 ? 0.151 16.531 11.734 1.00 89.88 206 SER A N 1
ATOM 1576 C CA . SER A 1 206 ? -0.260 16.672 10.333 1.00 89.88 206 SER A CA 1
ATOM 1577 C C . SER A 1 206 ? -1.562 15.927 10.042 1.00 89.88 206 SER A C 1
ATOM 1579 O O . SER A 1 206 ? -2.429 16.471 9.367 1.00 89.88 206 SER A O 1
ATOM 1581 N N . LEU A 1 207 ? -1.729 14.706 10.559 1.00 89.81 207 LEU A N 1
ATOM 1582 C CA . LEU A 1 207 ? -2.916 13.886 10.289 1.00 89.81 207 LEU A CA 1
ATOM 1583 C C . LEU A 1 207 ? -4.174 14.400 10.998 1.00 89.81 207 LEU A C 1
ATOM 1585 O O . LEU A 1 207 ? -5.272 14.254 10.474 1.00 89.81 207 LEU A O 1
ATOM 1589 N N . ARG A 1 208 ? -4.040 15.002 12.186 1.00 89.50 208 ARG A N 1
ATOM 1590 C CA . ARG A 1 208 ? -5.179 15.620 12.883 1.00 89.50 208 ARG A CA 1
ATOM 1591 C C . ARG A 1 208 ? -5.599 16.941 12.234 1.00 89.50 208 ARG A C 1
ATOM 1593 O O . ARG A 1 208 ? -6.772 17.294 12.296 1.00 89.50 208 ARG A O 1
ATOM 1600 N N . ALA A 1 209 ? -4.645 17.671 11.652 1.00 86.31 209 ALA A N 1
ATOM 1601 C CA . ALA A 1 209 ? -4.897 18.915 10.928 1.00 86.31 209 ALA A CA 1
ATOM 1602 C C . ALA A 1 209 ? -5.435 18.695 9.505 1.00 86.31 209 ALA A C 1
ATOM 1604 O O . ALA A 1 209 ? -5.860 19.662 8.875 1.00 86.31 209 ALA A O 1
ATOM 1605 N N . ASP A 1 210 ? -5.417 17.457 9.004 1.00 81.94 210 ASP A N 1
ATOM 1606 C CA . ASP A 1 210 ? -6.048 17.103 7.740 1.00 81.94 210 ASP A CA 1
ATOM 1607 C C . ASP A 1 210 ? -7.566 17.268 7.893 1.00 81.94 210 ASP A C 1
ATOM 1609 O O . ASP A 1 210 ? -8.273 16.424 8.457 1.00 81.94 210 ASP A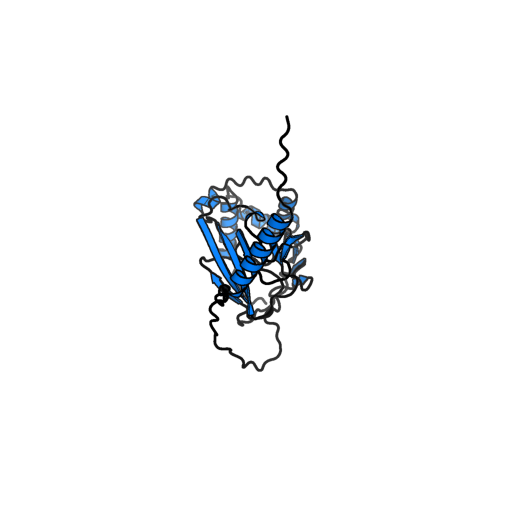 O 1
ATOM 1613 N N . GLU A 1 211 ? -8.060 18.431 7.461 1.00 63.62 211 GLU A N 1
ATOM 1614 C CA . GLU A 1 211 ? -9.477 18.734 7.333 1.00 63.62 211 GLU A CA 1
ATOM 1615 C C . GLU A 1 211 ? -10.015 17.821 6.243 1.00 63.62 211 GLU A 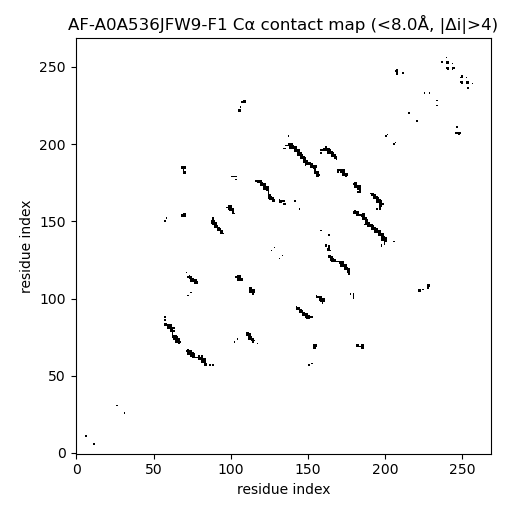C 1
ATOM 1617 O O . GLU A 1 211 ? -10.072 18.223 5.084 1.00 63.62 211 GLU A O 1
ATOM 1622 N N . GLY A 1 212 ? -10.331 16.577 6.619 1.00 59.97 212 GLY A N 1
ATOM 1623 C CA . GLY A 1 212 ? -10.805 15.511 5.751 1.00 59.97 212 GLY A CA 1
ATOM 1624 C C . GLY A 1 212 ? -11.994 15.972 4.926 1.00 59.97 212 GLY A C 1
ATOM 1625 O O . GLY A 1 212 ? -13.150 15.702 5.255 1.00 59.97 212 GLY A O 1
ATOM 1626 N N . ASN A 1 213 ? -11.702 16.666 3.830 1.00 53.91 213 ASN A N 1
ATOM 1627 C CA . ASN A 1 213 ? -12.646 17.063 2.820 1.00 53.91 213 ASN A CA 1
ATOM 1628 C C . ASN A 1 213 ? -12.891 15.793 2.022 1.00 53.91 213 ASN A C 1
ATOM 1630 O O . ASN A 1 213 ? -12.369 15.595 0.927 1.00 53.91 213 ASN A O 1
ATOM 1634 N N . LEU A 1 214 ? -13.622 14.882 2.664 1.00 57.53 214 LEU A N 1
ATOM 1635 C CA . LEU A 1 214 ? -14.060 13.604 2.148 1.00 57.53 214 LEU A CA 1
ATOM 1636 C C . LEU A 1 214 ? -15.134 13.899 1.098 1.00 57.53 214 LEU A C 1
ATOM 1638 O O . LEU A 1 214 ? -16.301 13.541 1.244 1.00 57.53 214 LEU A O 1
ATOM 1642 N N . SER A 1 215 ? -14.742 14.583 0.023 1.00 55.28 215 SER A N 1
ATOM 1643 C CA . SER A 1 215 ? -15.456 14.547 -1.241 1.00 55.28 215 SER A CA 1
ATOM 1644 C C . SER A 1 215 ? -15.231 13.159 -1.823 1.00 55.28 215 SER A C 1
ATOM 1646 O O . SER A 1 215 ? -14.482 12.986 -2.781 1.00 55.28 215 SER A O 1
ATOM 1648 N N . LEU A 1 216 ? -15.857 12.169 -1.188 1.00 62.41 216 LEU A N 1
ATOM 1649 C CA . LEU A 1 216 ? -15.790 10.788 -1.613 1.00 62.41 216 LEU A CA 1
ATOM 1650 C C . LEU A 1 216 ? -16.480 10.687 -2.967 1.00 62.41 216 LEU A C 1
ATOM 1652 O O . LEU A 1 216 ? -17.670 11.012 -3.114 1.00 62.41 216 LEU A O 1
ATOM 1656 N N . SER A 1 217 ? -15.721 10.217 -3.947 1.00 65.00 217 SER A N 1
ATOM 1657 C CA . SER A 1 217 ? -16.266 9.675 -5.179 1.00 65.00 217 SER A CA 1
ATOM 1658 C C . SER A 1 217 ? -17.321 8.611 -4.860 1.00 65.00 217 SER A C 1
ATOM 1660 O O . SER A 1 217 ? -17.337 8.016 -3.780 1.00 65.00 217 SER A O 1
ATOM 1662 N N . ASP A 1 218 ? -18.224 8.354 -5.806 1.00 66.12 218 ASP A N 1
ATOM 1663 C CA . ASP A 1 218 ? -19.254 7.322 -5.636 1.00 66.12 218 ASP A CA 1
ATOM 1664 C C . ASP A 1 218 ? -18.637 5.948 -5.313 1.00 66.12 218 ASP A C 1
ATOM 1666 O O . ASP A 1 218 ? -19.210 5.191 -4.534 1.00 66.12 218 ASP A O 1
ATOM 1670 N N . TYR A 1 219 ? -17.437 5.682 -5.837 1.00 64.38 219 TYR A N 1
ATOM 1671 C CA . TYR A 1 219 ? -16.640 4.492 -5.553 1.00 64.38 219 TYR A CA 1
ATOM 1672 C C . TYR A 1 219 ? -16.147 4.430 -4.100 1.00 64.38 219 TYR A C 1
ATOM 1674 O O . TYR A 1 219 ? -16.315 3.421 -3.426 1.00 64.38 219 TYR A O 1
ATOM 1682 N N . GLU A 1 220 ? -15.612 5.525 -3.557 1.00 70.62 220 GLU A N 1
ATOM 1683 C CA . GLU A 1 220 ? -15.126 5.547 -2.170 1.00 70.62 220 GLU A CA 1
ATOM 1684 C C . GLU A 1 220 ? -16.255 5.417 -1.136 1.00 70.62 220 GLU A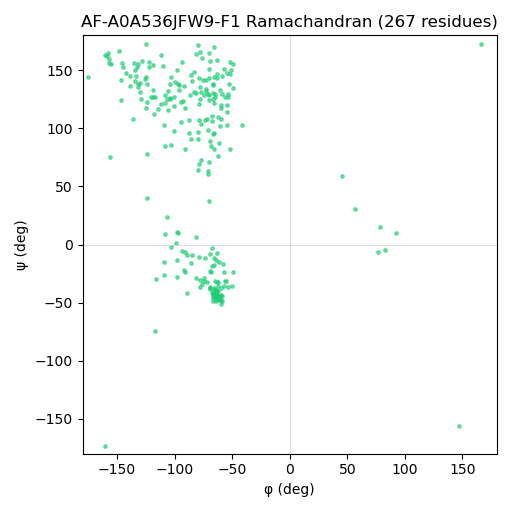 C 1
ATOM 1686 O O . GLU A 1 220 ? -16.001 5.043 0.010 1.00 70.62 220 GLU A O 1
ATOM 1691 N N . ARG A 1 221 ? -17.515 5.672 -1.519 1.00 73.88 221 ARG A N 1
ATOM 1692 C CA . ARG A 1 221 ? -18.662 5.382 -0.642 1.00 73.88 221 ARG A CA 1
ATOM 1693 C C . ARG A 1 221 ? -18.880 3.888 -0.436 1.00 73.88 221 ARG A C 1
ATOM 1695 O O . ARG A 1 221 ? -19.448 3.520 0.589 1.00 73.88 221 ARG A O 1
ATOM 1702 N N . GLU A 1 222 ? -18.425 3.036 -1.353 1.00 73.38 222 GLU A N 1
ATOM 1703 C CA . GLU A 1 222 ? -18.510 1.584 -1.182 1.00 73.38 222 GLU A CA 1
ATOM 1704 C C . GLU A 1 222 ? -17.651 1.104 -0.003 1.00 73.38 222 GLU A C 1
ATOM 1706 O O . GLU A 1 222 ? -18.068 0.218 0.742 1.00 73.38 222 GLU A O 1
ATOM 1711 N N . TYR A 1 223 ? -16.533 1.782 0.280 1.00 82.56 223 TYR A N 1
ATOM 1712 C CA . TYR A 1 223 ? -15.692 1.494 1.451 1.00 82.56 223 TYR A CA 1
ATOM 1713 C C . TYR A 1 223 ? -16.403 1.745 2.792 1.00 82.56 223 TYR A C 1
ATOM 1715 O O . TYR A 1 223 ? -15.916 1.327 3.842 1.00 82.56 223 TYR A O 1
ATOM 1723 N N . LEU A 1 224 ? -17.549 2.433 2.776 1.00 84.50 224 LEU A N 1
ATOM 1724 C CA . LEU A 1 224 ? -18.331 2.773 3.963 1.00 84.50 224 LEU A CA 1
ATOM 1725 C C . LEU A 1 224 ? -19.507 1.814 4.214 1.00 84.50 224 LEU A C 1
ATOM 1727 O O . LEU A 1 224 ? -20.344 2.101 5.079 1.00 84.50 224 LEU A O 1
ATOM 1731 N N . ASP A 1 225 ? -19.596 0.680 3.504 1.00 85.25 225 ASP A N 1
ATOM 1732 C CA . ASP A 1 225 ? -20.641 -0.322 3.750 1.00 85.25 225 ASP A CA 1
ATOM 1733 C C . ASP A 1 225 ? -20.460 -1.029 5.106 1.00 85.25 225 ASP A C 1
ATOM 1735 O O . ASP A 1 225 ? -19.926 -2.131 5.238 1.00 85.25 225 ASP A O 1
ATOM 1739 N N . SER A 1 226 ? -20.985 -0.397 6.153 1.00 84.44 226 SER A N 1
ATOM 1740 C CA . SER A 1 226 ? -21.035 -0.978 7.493 1.00 84.44 226 SER A CA 1
ATOM 1741 C C . SER A 1 226 ? -22.083 -2.088 7.642 1.00 84.44 226 SER A C 1
ATOM 1743 O O . SER A 1 226 ? -22.072 -2.781 8.661 1.00 84.44 226 SER A O 1
ATOM 1745 N N . GLN A 1 227 ? -22.998 -2.289 6.682 1.00 86.06 227 GLN A N 1
ATOM 1746 C CA . GLN A 1 227 ? -24.050 -3.311 6.803 1.00 86.06 227 GLN A CA 1
ATOM 1747 C C . GLN A 1 227 ? -23.488 -4.729 6.717 1.00 86.06 227 GLN A C 1
ATOM 1749 O O . GLN A 1 227 ? -24.095 -5.654 7.256 1.00 86.06 227 GLN A O 1
ATOM 1754 N N . ALA A 1 228 ? -22.311 -4.891 6.111 1.00 84.69 228 ALA A N 1
ATOM 1755 C CA . ALA A 1 228 ? -21.564 -6.141 6.127 1.00 84.69 228 ALA A CA 1
ATOM 1756 C C . ALA A 1 228 ? -21.053 -6.540 7.525 1.00 84.69 228 ALA A C 1
ATOM 1758 O O . ALA A 1 228 ? -20.716 -7.702 7.757 1.00 84.69 228 ALA A O 1
ATOM 1759 N N . LEU A 1 229 ? -21.000 -5.600 8.475 1.00 86.38 229 LEU A N 1
ATOM 1760 C CA . LEU A 1 229 ? -20.575 -5.863 9.846 1.00 86.38 229 LEU A CA 1
ATOM 1761 C C . LEU A 1 229 ? -21.742 -6.360 10.711 1.00 86.38 229 LEU A C 1
ATOM 1763 O O . LEU A 1 229 ? -22.883 -5.893 10.621 1.00 86.38 229 LEU A O 1
ATOM 1767 N N . SER A 1 230 ? -21.433 -7.253 11.657 1.00 90.75 230 SER A N 1
ATOM 1768 C CA . SER A 1 230 ? -22.412 -7.713 12.648 1.00 90.75 230 SER A CA 1
ATOM 1769 C C . SER A 1 230 ? -23.004 -6.547 13.455 1.00 90.75 230 SER A C 1
ATOM 1771 O O . SER A 1 230 ? -22.346 -5.535 13.711 1.00 90.75 230 SER A O 1
ATOM 1773 N N . ALA A 1 231 ? -24.247 -6.696 13.931 1.00 93.19 231 ALA A N 1
ATOM 1774 C CA . ALA A 1 231 ? -24.894 -5.675 14.762 1.00 93.19 231 ALA A CA 1
ATOM 1775 C C . ALA A 1 231 ? -24.081 -5.343 16.028 1.00 93.19 231 ALA A C 1
ATOM 1777 O O . ALA A 1 231 ? -24.026 -4.188 16.445 1.00 93.19 231 ALA A O 1
ATOM 1778 N N . ARG A 1 232 ? -23.413 -6.347 16.615 1.00 94.25 232 ARG A N 1
ATOM 1779 C CA . ARG A 1 232 ? -22.501 -6.160 17.750 1.00 94.25 232 ARG A CA 1
ATOM 1780 C C . ARG A 1 232 ? -21.261 -5.359 17.351 1.00 94.25 232 ARG A C 1
ATOM 1782 O O . ARG A 1 232 ? -20.889 -4.457 18.088 1.00 94.25 232 ARG A O 1
ATOM 1789 N N . GLY A 1 233 ? -20.654 -5.666 16.202 1.00 92.25 233 GLY A N 1
ATOM 1790 C CA . GLY A 1 233 ? -19.481 -4.952 15.692 1.00 92.25 233 GLY A CA 1
ATOM 1791 C C . GLY A 1 233 ? -19.768 -3.478 15.418 1.00 92.25 233 GLY A C 1
ATOM 1792 O O . GLY A 1 233 ? -19.009 -2.622 15.855 1.00 92.25 233 GLY A O 1
ATOM 1793 N N . ARG A 1 234 ? -20.912 -3.170 14.790 1.00 93.19 234 ARG A N 1
ATOM 1794 C CA . ARG A 1 234 ? -21.334 -1.780 14.545 1.00 93.19 234 ARG A CA 1
ATOM 1795 C C . ARG A 1 234 ? -21.553 -0.983 15.827 1.00 93.19 234 ARG A C 1
ATOM 1797 O O . ARG A 1 234 ? -21.101 0.151 15.910 1.00 93.19 234 ARG A O 1
ATOM 1804 N N . ARG A 1 235 ? -22.233 -1.572 16.819 1.00 95.75 235 ARG A N 1
ATOM 1805 C CA . ARG A 1 235 ? -22.435 -0.922 18.125 1.00 95.75 235 ARG A CA 1
ATOM 1806 C C . ARG A 1 235 ? -21.107 -0.671 18.821 1.00 95.75 235 ARG A C 1
ATOM 1808 O O . ARG A 1 235 ? -20.855 0.446 19.234 1.00 95.75 235 ARG A O 1
ATOM 1815 N N . LEU A 1 236 ? -20.239 -1.680 18.854 1.00 95.69 236 LEU A N 1
ATOM 1816 C CA . LEU A 1 236 ? -18.922 -1.551 19.462 1.00 95.69 236 LEU A CA 1
ATOM 1817 C C . LEU A 1 236 ? -18.088 -0.445 18.799 1.00 95.69 236 LEU A C 1
ATOM 1819 O O . LEU A 1 236 ? -17.481 0.350 19.504 1.00 95.69 236 LEU A O 1
ATOM 1823 N N . ALA A 1 237 ? -18.079 -0.374 17.465 1.00 94.19 237 ALA A N 1
ATOM 1824 C CA . ALA A 1 237 ? -17.383 0.690 16.748 1.00 94.19 237 ALA A CA 1
ATOM 1825 C C . ALA A 1 237 ? -17.930 2.075 17.132 1.00 94.19 237 ALA A C 1
ATOM 1827 O O . ALA A 1 237 ? -17.147 2.945 17.493 1.00 94.19 237 ALA A O 1
ATOM 1828 N N . ALA A 1 238 ? -19.258 2.246 17.132 1.00 94.62 238 ALA A N 1
ATOM 1829 C CA . ALA A 1 238 ? -19.899 3.502 17.516 1.00 94.62 238 ALA A CA 1
ATOM 1830 C C . ALA A 1 238 ? -19.613 3.898 18.975 1.00 94.62 238 ALA A C 1
ATOM 1832 O O . ALA A 1 238 ? -19.377 5.072 19.249 1.00 94.62 238 ALA A O 1
ATOM 1833 N N . ASP A 1 239 ? -19.604 2.929 19.892 1.00 96.69 239 ASP A N 1
ATOM 1834 C CA . ASP A 1 239 ? -19.317 3.160 21.309 1.00 96.69 239 ASP A CA 1
ATOM 1835 C C . ASP A 1 239 ? -17.859 3.594 21.522 1.00 96.69 239 ASP A C 1
ATOM 1837 O O . ASP A 1 239 ? -17.602 4.501 22.305 1.00 96.69 239 ASP A O 1
ATOM 1841 N N . ILE A 1 240 ? -16.903 2.980 20.813 1.00 97.12 240 ILE A N 1
ATOM 1842 C CA . ILE A 1 240 ? -15.471 3.307 20.930 1.00 97.12 240 ILE A CA 1
ATOM 1843 C C . ILE A 1 240 ? -15.159 4.696 20.363 1.00 97.12 240 ILE A C 1
ATOM 1845 O O . ILE A 1 240 ? -14.291 5.390 20.886 1.00 97.12 240 ILE A O 1
ATOM 1849 N N . THR A 1 241 ? -15.824 5.095 19.278 1.00 95.75 241 THR A N 1
ATOM 1850 C CA . THR A 1 241 ? -15.525 6.350 18.573 1.00 95.75 241 THR A CA 1
ATOM 1851 C C . THR A 1 241 ? -16.438 7.508 18.979 1.00 95.75 241 THR A C 1
ATOM 1853 O O . THR A 1 241 ? -16.423 8.542 18.320 1.00 95.75 241 THR A O 1
ATOM 1856 N N . ASN A 1 242 ? -17.256 7.361 20.026 1.00 95.69 242 ASN A N 1
ATOM 1857 C CA . ASN A 1 242 ? -18.294 8.333 20.396 1.00 95.69 242 ASN A CA 1
ATOM 1858 C C . ASN A 1 242 ? -17.755 9.730 20.773 1.00 95.69 242 ASN A C 1
ATOM 1860 O O . ASN A 1 242 ? -18.427 10.729 20.527 1.00 95.69 242 ASN A O 1
ATOM 1864 N N . GLU A 1 243 ? -16.561 9.798 21.361 1.00 94.00 243 GLU A N 1
ATOM 1865 C CA . GLU A 1 243 ? -15.892 11.028 21.800 1.00 94.00 243 GLU A CA 1
ATOM 1866 C C . GLU A 1 243 ? -14.928 11.594 20.744 1.00 94.00 243 GLU A C 1
ATOM 1868 O O . GLU A 1 243 ? -14.370 12.678 20.923 1.00 94.00 243 GLU A O 1
ATOM 1873 N N . ALA A 1 244 ? -14.716 10.880 19.635 1.00 92.62 244 ALA A N 1
ATOM 1874 C CA . ALA A 1 244 ? -13.806 11.320 18.591 1.00 92.62 244 ALA A CA 1
ATOM 1875 C C . ALA A 1 244 ? -14.404 12.488 17.794 1.00 92.62 244 ALA A C 1
ATOM 1877 O O . ALA A 1 244 ? -15.540 12.439 17.327 1.00 92.62 244 ALA A O 1
ATOM 1878 N N . THR A 1 245 ? -13.608 13.541 17.603 1.00 89.31 245 THR A N 1
ATOM 1879 C CA . THR A 1 245 ? -14.048 14.767 16.908 1.00 89.31 245 THR A CA 1
ATOM 1880 C C . THR A 1 245 ? -13.632 14.816 15.440 1.00 89.31 245 THR A C 1
ATOM 1882 O O . THR A 1 245 ? -14.136 15.639 14.680 1.00 89.31 245 THR A O 1
ATOM 1885 N N . ASN A 1 246 ? -12.717 13.935 15.033 1.00 88.44 246 ASN A N 1
ATOM 1886 C CA . ASN A 1 246 ? -12.185 13.835 13.679 1.00 88.44 246 ASN A CA 1
ATOM 1887 C C . ASN A 1 246 ? -11.825 12.366 13.345 1.00 88.44 246 ASN A C 1
ATOM 1889 O O . ASN A 1 246 ? -11.775 11.514 14.247 1.00 88.44 246 ASN A O 1
ATOM 1893 N N . PRO A 1 247 ? -11.583 12.037 12.058 1.00 89.50 247 PRO A N 1
ATOM 1894 C CA . PRO A 1 247 ? -11.240 10.677 11.642 1.00 89.50 247 PRO A CA 1
ATOM 1895 C C . PRO A 1 247 ? -9.967 10.134 12.300 1.00 89.50 247 PRO A C 1
ATOM 1897 O O . PRO A 1 247 ? -9.934 8.961 12.673 1.00 89.50 247 PRO A O 1
ATOM 1900 N N . PHE A 1 248 ? -8.945 10.975 12.495 1.00 91.38 248 PHE A N 1
ATOM 1901 C CA . PHE A 1 248 ? -7.704 10.569 13.155 1.00 91.38 248 PHE A CA 1
ATOM 1902 C C . PHE A 1 248 ? -7.973 10.078 14.584 1.00 91.38 248 PHE A C 1
ATOM 1904 O O . PHE A 1 248 ? -7.604 8.957 14.933 1.00 91.38 248 PHE A O 1
ATOM 1911 N N . ASP A 1 249 ? -8.692 10.862 15.390 1.00 92.31 249 ASP A N 1
ATOM 1912 C CA . ASP A 1 249 ? -9.033 10.486 16.763 1.00 92.31 249 ASP A CA 1
ATOM 1913 C C . ASP A 1 249 ? -9.921 9.224 16.795 1.00 92.31 249 ASP A C 1
ATOM 1915 O O . ASP A 1 249 ? -9.765 8.385 17.682 1.00 92.31 249 ASP A O 1
ATOM 1919 N N . SER A 1 250 ? -10.782 9.024 15.788 1.00 93.31 250 SER A N 1
ATOM 1920 C CA . SER A 1 250 ? -11.604 7.807 15.658 1.00 93.31 250 SER A CA 1
ATOM 1921 C C . SER A 1 250 ? -10.740 6.559 15.441 1.00 93.31 250 SER A C 1
ATOM 1923 O O . SER A 1 250 ? -10.912 5.543 16.120 1.00 93.31 250 SER 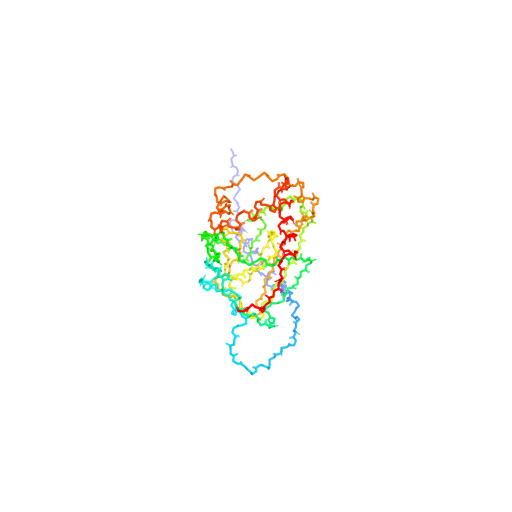A O 1
ATOM 1925 N N . VAL A 1 251 ? -9.766 6.635 14.527 1.00 93.62 251 VAL A N 1
ATOM 1926 C CA . VAL A 1 251 ? -8.818 5.543 14.251 1.00 93.62 251 VAL A CA 1
ATOM 1927 C C . VAL A 1 251 ? -7.936 5.263 15.468 1.00 93.62 251 VAL A C 1
ATOM 1929 O O . VAL A 1 251 ? -7.684 4.099 15.793 1.00 93.62 251 VAL A O 1
ATOM 1932 N N . MET A 1 252 ? -7.496 6.302 16.180 1.00 94.75 252 MET A N 1
ATOM 1933 C CA . MET A 1 252 ? -6.670 6.148 17.378 1.00 94.75 252 MET A CA 1
ATOM 1934 C C . MET A 1 252 ? -7.440 5.541 18.556 1.00 94.75 252 MET A C 1
ATOM 1936 O O . MET A 1 252 ? -6.879 4.700 19.269 1.00 94.75 252 MET A O 1
ATOM 1940 N N . ALA A 1 253 ? -8.718 5.891 18.733 1.00 96.69 253 ALA A N 1
ATOM 1941 C CA . ALA A 1 253 ? -9.594 5.270 19.727 1.00 96.69 253 ALA A CA 1
ATOM 1942 C C . ALA A 1 253 ? -9.767 3.770 19.446 1.00 96.69 253 ALA A C 1
ATOM 1944 O O . ALA A 1 253 ? -9.553 2.935 20.331 1.00 96.69 253 ALA A O 1
ATOM 1945 N N . LEU A 1 254 ? -10.049 3.413 18.188 1.00 95.50 254 LEU A N 1
ATOM 1946 C CA . LEU A 1 254 ? -10.158 2.017 17.766 1.00 95.50 254 LEU A CA 1
ATOM 1947 C C . LEU A 1 254 ? -8.841 1.255 17.957 1.00 95.50 254 LEU A C 1
ATOM 1949 O O . LEU A 1 254 ? -8.841 0.157 18.510 1.00 95.50 254 LEU A O 1
ATOM 1953 N N . THR A 1 255 ? -7.716 1.847 17.554 1.00 94.88 255 THR A N 1
ATOM 1954 C CA . THR A 1 255 ? -6.382 1.243 17.698 1.00 94.88 255 THR A CA 1
ATOM 1955 C C . THR A 1 255 ? -6.067 0.945 19.161 1.00 94.88 255 THR A C 1
ATOM 1957 O O . THR A 1 255 ? -5.692 -0.179 19.497 1.00 94.88 255 THR A O 1
ATOM 1960 N N . SER A 1 256 ? -6.285 1.924 20.041 1.00 95.75 256 SER A N 1
ATOM 1961 C CA . SER A 1 256 ? -6.064 1.784 21.484 1.00 95.75 256 SER A CA 1
ATOM 1962 C C . SER A 1 256 ? -6.943 0.687 22.082 1.00 95.75 256 SER A C 1
ATOM 1964 O O . SER A 1 256 ? -6.462 -0.159 22.838 1.00 95.75 256 SER A O 1
ATOM 1966 N N . TYR A 1 257 ? -8.224 0.648 21.701 1.00 96.44 257 TYR A N 1
ATOM 1967 C CA . TYR A 1 257 ? -9.147 -0.388 22.152 1.00 96.44 257 TYR A CA 1
ATOM 1968 C C . TYR A 1 257 ? -8.700 -1.786 21.707 1.00 96.44 257 TYR A C 1
ATOM 1970 O O . TYR A 1 257 ? -8.676 -2.710 22.523 1.00 96.44 257 TYR A O 1
ATOM 1978 N N . LEU A 1 258 ? -8.318 -1.950 20.437 1.00 95.19 258 LEU A N 1
ATOM 1979 C CA . LEU A 1 258 ? -7.876 -3.237 19.903 1.00 95.19 258 LEU A CA 1
ATOM 1980 C C . LEU A 1 258 ? -6.611 -3.738 20.611 1.00 95.19 258 LEU A C 1
ATOM 1982 O O . LEU A 1 258 ? -6.556 -4.899 21.008 1.00 95.19 258 LEU A O 1
ATOM 1986 N N . GLN A 1 259 ? -5.632 -2.860 20.837 1.00 95.06 259 GLN A N 1
ATOM 1987 C CA . GLN A 1 259 ? -4.387 -3.204 21.530 1.00 95.06 259 GLN A CA 1
ATOM 1988 C C . GLN A 1 259 ? -4.604 -3.576 23.002 1.00 95.06 259 GLN A C 1
ATOM 1990 O O . GLN A 1 259 ? -3.936 -4.474 23.510 1.00 95.06 259 GLN A O 1
ATOM 1995 N N . ALA A 1 260 ? -5.531 -2.906 23.690 1.00 96.56 260 ALA A N 1
ATOM 1996 C CA . ALA A 1 260 ? -5.799 -3.159 25.104 1.00 96.56 260 ALA A CA 1
ATOM 1997 C C . ALA A 1 260 ? -6.638 -4.426 25.349 1.00 96.56 260 ALA A C 1
ATOM 1999 O O . ALA A 1 260 ? -6.497 -5.060 26.393 1.00 96.56 260 ALA A O 1
ATOM 2000 N N . ASN A 1 261 ? -7.519 -4.790 24.409 1.00 97.25 261 ASN A N 1
ATOM 2001 C CA . ASN A 1 261 ? -8.531 -5.833 24.624 1.00 97.25 261 ASN A CA 1
ATOM 2002 C C . ASN A 1 261 ? -8.277 -7.134 23.848 1.00 97.25 261 ASN A C 1
ATOM 2004 O O . ASN A 1 261 ? -8.894 -8.151 24.165 1.00 97.25 261 ASN A O 1
ATOM 2008 N N . TYR A 1 262 ? -7.390 -7.132 22.849 1.00 93.06 262 TYR 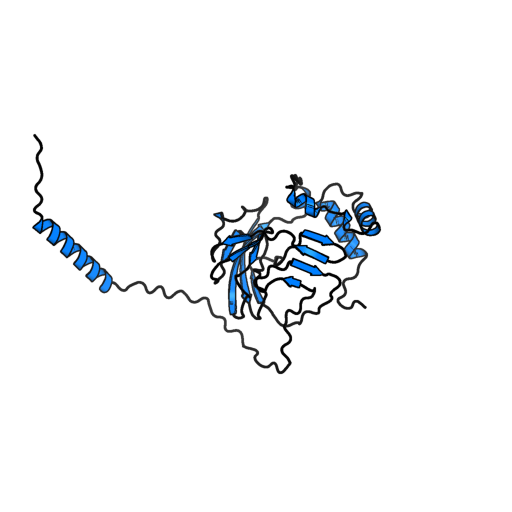A N 1
ATOM 2009 C CA . TYR A 1 262 ? -7.124 -8.303 22.014 1.00 93.06 262 TYR A CA 1
ATOM 2010 C C . TYR A 1 262 ? -5.646 -8.674 22.038 1.00 93.06 262 TYR A C 1
ATOM 2012 O O . TYR A 1 262 ? -4.758 -7.831 21.940 1.00 93.06 262 TYR A O 1
ATOM 2020 N N . ARG A 1 263 ? -5.379 -9.978 22.131 1.00 90.62 263 ARG A N 1
ATOM 2021 C CA . ARG A 1 263 ? -4.027 -10.528 22.066 1.00 90.62 263 ARG A CA 1
ATOM 2022 C C . ARG A 1 263 ? -3.761 -11.080 20.673 1.00 90.62 263 ARG A C 1
ATOM 2024 O O . ARG A 1 263 ? -4.496 -11.941 20.199 1.00 90.62 263 ARG A O 1
ATOM 2031 N N . TYR A 1 264 ? -2.670 -10.636 20.058 1.00 85.25 264 TYR A N 1
ATOM 2032 C CA . TYR A 1 264 ? -2.177 -11.244 18.828 1.00 85.25 264 TYR A CA 1
ATOM 2033 C C . TYR A 1 264 ? -1.585 -12.629 19.123 1.00 85.25 264 TYR A C 1
ATOM 2035 O O . TYR A 1 264 ? -0.759 -12.779 20.028 1.00 85.25 264 TYR A O 1
ATOM 2043 N N . THR A 1 265 ? -2.011 -13.641 18.371 1.00 81.69 265 THR A N 1
ATOM 2044 C CA . THR A 1 265 ? -1.484 -15.006 18.451 1.00 81.69 265 THR A CA 1
ATOM 2045 C C . THR A 1 265 ? -1.504 -15.652 17.068 1.00 81.69 265 THR A C 1
ATOM 2047 O O . THR A 1 265 ? -2.439 -15.443 16.297 1.00 81.69 265 THR A O 1
ATOM 2050 N N . LEU A 1 266 ? -0.463 -16.431 16.765 1.00 75.50 266 LEU A N 1
ATOM 2051 C CA . LEU A 1 266 ? -0.423 -17.333 15.605 1.00 75.50 266 LEU A CA 1
ATOM 2052 C C . LEU A 1 266 ? -0.983 -18.726 15.947 1.00 75.50 266 LEU A C 1
ATOM 2054 O O . LEU A 1 266 ? -1.202 -19.545 15.056 1.00 75.50 266 LEU A O 1
ATOM 2058 N N . ASP A 1 267 ? -1.231 -18.969 17.236 1.00 72.38 267 ASP A N 1
ATOM 2059 C CA . ASP A 1 267 ? -1.820 -20.183 17.786 1.00 72.38 267 ASP A CA 1
ATOM 2060 C C . ASP A 1 267 ? -3.286 -19.895 18.120 1.00 72.38 267 ASP A C 1
ATOM 2062 O O . ASP A 1 267 ? -3.620 -19.475 19.233 1.00 72.38 267 ASP A O 1
ATOM 2066 N N . LEU A 1 268 ? -4.152 -20.035 17.118 1.00 60.56 268 LEU A N 1
ATOM 2067 C CA . LEU A 1 268 ? -5.604 -20.015 17.290 1.00 60.56 268 LEU A CA 1
ATOM 2068 C C . LEU A 1 268 ? -6.114 -21.472 17.296 1.00 60.56 268 LEU A C 1
ATOM 2070 O O . LEU A 1 268 ? -5.564 -22.278 16.542 1.00 60.56 268 LEU A O 1
ATOM 2074 N N . PRO A 1 269 ? -7.084 -21.819 18.167 1.00 54.44 269 PRO A N 1
ATOM 2075 C CA . PRO A 1 269 ? -7.609 -23.179 18.315 1.00 54.44 269 PRO A CA 1
ATOM 2076 C C . PRO A 1 269 ? -8.368 -23.686 17.085 1.00 54.44 269 PRO A C 1
ATOM 2078 O O . PRO A 1 269 ? -8.930 -22.848 16.343 1.00 54.44 269 PRO A O 1
#